Protein AF-0000000065894600 (afdb_homodimer)

Solvent-accessible surface area (backbone atoms only — not comparable to full-atom values): 10529 Å² total; per-residue (Å²): 118,76,74,59,72,31,42,36,37,31,26,28,18,37,42,88,86,35,52,56,45,56,61,17,32,77,56,50,24,56,54,32,52,53,44,44,54,51,52,31,51,76,68,71,34,59,88,39,40,44,77,36,44,21,18,62,83,84,53,58,93,41,34,20,38,37,37,34,33,59,82,61,47,37,32,29,57,52,48,56,85,46,39,63,55,44,44,51,36,27,70,71,65,68,37,75,58,65,95,33,52,75,117,77,72,58,73,30,42,36,37,30,25,28,19,38,41,88,86,36,51,56,46,55,61,16,32,76,57,49,22,55,53,32,51,53,44,44,54,50,52,32,51,76,67,72,35,57,87,39,41,43,76,34,44,21,18,61,84,82,55,59,94,41,36,19,38,37,35,36,33,57,82,60,45,37,32,30,58,52,48,56,84,46,38,63,54,44,45,51,34,28,71,71,64,67,38,74,58,65,95,35,51,75

Radius of gyration: 15.77 Å; Cα contacts (8 Å, |Δi|>4): 430; chains: 2; bounding box: 34×41×37 Å

InterPro domains:
  IPR036249 Thioredoxin-like superfamily [SSF52833] (4-101)
  IPR048109 Ferredoxin, 2Fe-2S, Clostridium-type [NF041612] (1-102)

Structure (mmCIF, N/CA/C/O backbone):
data_AF-0000000065894600-model_v1
#
loop_
_entity.id
_entity.type
_entity.pdbx_description
1 polymer 'Ferredoxin, 2Fe-2S'
#
loop_
_atom_site.group_PDB
_atom_site.id
_atom_site.type_symbol
_atom_site.label_atom_id
_atom_site.label_alt_id
_atom_site.label_comp_id
_atom_site.label_asym_id
_atom_site.label_entity_id
_atom_site.label_seq_id
_atom_site.pdbx_PDB_ins_code
_atom_site.Cartn_x
_atom_site.Cartn_y
_atom_site.Cartn_z
_atom_site.occupancy
_atom_site.B_iso_or_equiv
_atom_site.auth_seq_id
_atom_site.auth_comp_id
_atom_site.auth_asym_id
_atom_site.auth_atom_id
_atom_site.pdbx_PDB_model_num
ATOM 1 N N . MET A 1 1 ? 17.578 -5.609 4.512 1 77.38 1 MET A N 1
ATOM 2 C CA . MET A 1 1 ? 16.141 -5.875 4.582 1 77.38 1 MET A CA 1
ATOM 3 C C . MET A 1 1 ? 15.359 -4.574 4.727 1 77.38 1 MET A C 1
ATOM 5 O O . MET A 1 1 ? 15.789 -3.654 5.418 1 77.38 1 MET A O 1
ATOM 9 N N . VAL A 1 2 ? 14.266 -4.363 3.873 1 88.5 2 VAL A N 1
ATOM 10 C CA . VAL A 1 2 ? 13.422 -3.18 3.965 1 88.5 2 VAL A CA 1
ATOM 11 C C . VAL A 1 2 ? 12.461 -3.318 5.145 1 88.5 2 VAL A C 1
ATOM 13 O O . VAL A 1 2 ? 11.68 -4.27 5.207 1 88.5 2 VAL A O 1
ATOM 16 N N . ASN A 1 3 ? 12.609 -2.441 6.055 1 92.5 3 ASN A N 1
ATOM 17 C CA . ASN A 1 3 ? 11.812 -2.6 7.27 1 92.5 3 ASN A CA 1
ATOM 18 C C . ASN A 1 3 ? 11.375 -1.25 7.836 1 92.5 3 ASN A C 1
ATOM 20 O O . ASN A 1 3 ? 11.844 -0.839 8.898 1 92.5 3 ASN A O 1
ATOM 24 N N . PRO A 1 4 ? 10.492 -0.504 7.227 1 97.81 4 PRO A N 1
ATOM 25 C CA . PRO A 1 4 ? 10.008 0.747 7.816 1 97.81 4 PRO A CA 1
ATOM 26 C C . PRO A 1 4 ? 9.258 0.529 9.133 1 97.81 4 PRO A C 1
ATOM 28 O O . PRO A 1 4 ? 8.539 -0.462 9.273 1 97.81 4 PRO A O 1
ATOM 31 N N . LYS A 1 5 ? 9.461 1.399 10.07 1 98.06 5 LYS A N 1
ATOM 32 C CA . LYS A 1 5 ? 8.703 1.35 11.32 1 98.06 5 LYS A CA 1
ATOM 33 C C . LYS A 1 5 ? 7.207 1.512 11.062 1 98.06 5 LYS A C 1
ATOM 35 O O . LYS A 1 5 ? 6.391 0.811 11.664 1 98.06 5 LYS A O 1
ATOM 40 N N . HIS A 1 6 ? 6.902 2.525 10.164 1 98.81 6 HIS A N 1
ATOM 41 C CA . HIS A 1 6 ? 5.551 2.703 9.648 1 98.81 6 HIS A CA 1
ATOM 42 C C . HIS A 1 6 ? 5.547 2.842 8.133 1 98.81 6 HIS A C 1
ATOM 44 O O . HIS A 1 6 ? 6.48 3.406 7.555 1 98.81 6 HIS A O 1
ATOM 50 N N . HIS A 1 7 ? 4.613 2.336 7.547 1 98.94 7 HIS A N 1
ATOM 51 C CA . HIS A 1 7 ? 4.352 2.498 6.121 1 98.94 7 HIS A CA 1
ATOM 52 C C . HIS A 1 7 ? 2.971 3.098 5.879 1 98.94 7 HIS A C 1
ATOM 54 O O . HIS A 1 7 ? 1.956 2.49 6.23 1 98.94 7 HIS A O 1
ATOM 60 N N . ILE A 1 8 ? 2.941 4.277 5.32 1 98.94 8 ILE A N 1
ATOM 61 C CA . ILE A 1 8 ? 1.715 5.035 5.09 1 98.94 8 ILE A CA 1
ATOM 62 C C . ILE A 1 8 ? 1.306 4.918 3.623 1 98.94 8 ILE A C 1
ATOM 64 O O . ILE A 1 8 ? 2.119 5.148 2.727 1 98.94 8 ILE A O 1
ATOM 68 N N . PHE A 1 9 ? 0.11 4.52 3.371 1 98.94 9 PHE A N 1
ATOM 69 C CA . PHE A 1 9 ? -0.442 4.418 2.025 1 98.94 9 PHE A CA 1
ATOM 70 C C . PHE A 1 9 ? -1.6 5.391 1.839 1 98.94 9 PHE A C 1
ATOM 72 O O . PHE A 1 9 ? -2.533 5.414 2.643 1 98.94 9 PHE A O 1
ATOM 79 N N . VAL A 1 10 ? -1.542 6.176 0.817 1 98.94 10 VAL A N 1
ATOM 80 C CA . VAL A 1 10 ? -2.568 7.164 0.506 1 98.94 10 VAL A CA 1
ATOM 81 C C . VAL A 1 10 ? -3.252 6.805 -0.81 1 98.94 10 VAL A C 1
ATOM 83 O O . VAL A 1 10 ? -2.596 6.699 -1.85 1 98.94 10 VAL A O 1
ATOM 86 N N . CYS A 1 11 ? -4.543 6.629 -0.754 1 98.81 11 CYS A N 1
ATOM 87 C CA . CYS A 1 11 ? -5.293 6.328 -1.97 1 98.81 11 CYS A CA 1
ATOM 88 C C . CYS A 1 11 ? -5.32 7.531 -2.906 1 98.81 11 CYS A C 1
ATOM 90 O O . CYS A 1 11 ? -5.891 8.57 -2.57 1 98.81 11 CYS A O 1
ATOM 92 N N . THR A 1 12 ? -4.684 7.371 -4.02 1 98.19 12 THR A N 1
ATOM 93 C CA . THR A 1 12 ? -4.762 8.406 -5.047 1 98.19 12 THR A CA 1
ATOM 94 C C . THR A 1 12 ? -5.547 7.902 -6.258 1 98.19 12 THR A C 1
ATOM 96 O O . THR A 1 12 ? -5.559 8.547 -7.305 1 98.19 12 THR A O 1
ATOM 99 N N . SER A 1 13 ? -6.078 6.703 -6.078 1 96.69 13 SER A N 1
ATOM 100 C CA . SER A 1 13 ? -6.98 6.098 -7.051 1 96.69 13 SER A CA 1
ATOM 101 C C . SER A 1 13 ? -6.305 5.945 -8.406 1 96.69 13 SER A C 1
ATOM 103 O O . SER A 1 13 ? -6.891 6.289 -9.438 1 96.69 13 SER A O 1
ATOM 105 N N . CYS A 1 14 ? -5.023 5.543 -8.375 1 95.62 14 CYS A N 1
ATOM 106 C CA . CYS A 1 14 ? -4.367 5.164 -9.625 1 95.62 14 CYS A CA 1
ATOM 107 C C . CYS A 1 14 ? -4.844 3.795 -10.102 1 95.62 14 CYS A C 1
ATOM 109 O O . CYS A 1 14 ? -4.531 2.775 -9.477 1 95.62 14 CYS A O 1
ATOM 111 N N . ARG A 1 15 ? -5.527 3.734 -11.172 1 94.44 15 ARG A N 1
ATOM 112 C CA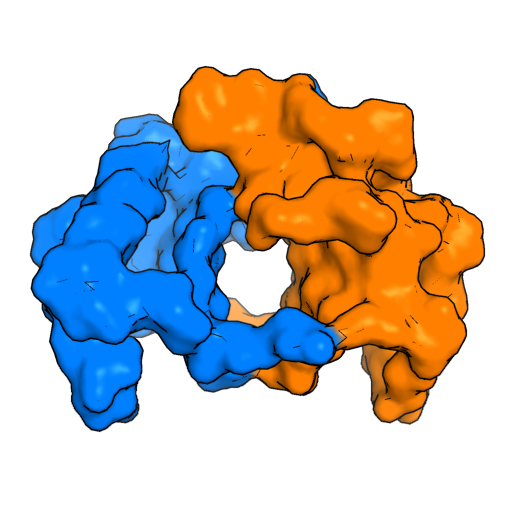 . ARG A 1 15 ? -6.074 2.484 -11.688 1 94.44 15 ARG A CA 1
ATOM 113 C C . ARG A 1 15 ? -4.988 1.642 -12.352 1 94.44 15 ARG A C 1
ATOM 115 O O . ARG A 1 15 ? -3.912 2.15 -12.672 1 94.44 15 ARG A O 1
ATOM 122 N N . LEU A 1 16 ? -5.25 0.433 -12.602 1 93.94 16 LEU A N 1
ATOM 123 C CA . LEU A 1 16 ? -4.27 -0.498 -13.156 1 93.94 16 LEU A CA 1
ATOM 124 C C . LEU A 1 16 ? -3.918 -0.13 -14.594 1 93.94 16 LEU A C 1
ATOM 126 O O . LEU A 1 16 ? -2.836 -0.469 -15.078 1 93.94 16 LEU A O 1
ATOM 130 N N . ASN A 1 17 ? -4.809 0.606 -15.211 1 90.81 17 ASN A N 1
ATOM 131 C CA . ASN A 1 17 ? -4.539 1.019 -16.578 1 90.81 17 ASN A CA 1
ATOM 132 C C . ASN A 1 17 ? -3.732 2.312 -16.625 1 90.81 17 ASN A C 1
ATOM 134 O O . ASN A 1 17 ? -3.496 2.863 -17.703 1 90.81 17 ASN A O 1
ATOM 138 N N . GLY A 1 18 ? -3.367 2.768 -15.453 1 88.38 18 GLY A N 1
ATOM 139 C CA . GLY A 1 18 ? -2.49 3.922 -15.352 1 88.38 18 GLY A CA 1
ATOM 140 C C . GLY A 1 18 ? -3.242 5.23 -15.195 1 88.38 18 GLY A C 1
ATOM 141 O O . GLY A 1 18 ? -2.635 6.281 -14.969 1 88.38 18 GLY A O 1
ATOM 142 N N . LYS A 1 19 ? -4.559 5.18 -15.375 1 92.44 19 LYS A N 1
ATOM 143 C CA . LYS A 1 19 ? -5.328 6.406 -15.219 1 92.44 19 LYS A CA 1
ATOM 144 C C . LYS A 1 19 ? -5.543 6.742 -13.75 1 92.44 19 LYS A C 1
ATOM 146 O O . LYS A 1 19 ? -5.887 5.867 -12.953 1 92.44 19 LYS A O 1
ATOM 151 N N . GLN A 1 20 ? -5.188 7.941 -13.398 1 93.81 20 GLN A N 1
ATOM 152 C CA . GLN A 1 20 ? -5.477 8.453 -12.062 1 93.81 20 GLN A CA 1
ATOM 153 C C . GLN A 1 20 ? -6.77 9.266 -12.047 1 93.81 20 GLN A C 1
ATOM 155 O O . GLN A 1 20 ? -6.879 10.281 -12.727 1 93.81 20 GLN A O 1
ATOM 160 N N . GLN A 1 21 ? -7.719 8.734 -11.336 1 94.38 21 GLN A N 1
ATOM 161 C CA . GLN A 1 21 ? -9.055 9.32 -11.312 1 94.38 21 GLN A CA 1
ATOM 162 C C . GLN A 1 21 ? -9.836 8.859 -10.086 1 94.38 21 GLN A C 1
ATOM 164 O O . GLN A 1 21 ? -9.344 8.039 -9.305 1 94.38 21 GLN A O 1
ATOM 169 N N . GLY A 1 22 ? -10.984 9.445 -9.836 1 95.44 22 GLY A N 1
ATOM 170 C CA . GLY A 1 22 ? -11.836 9 -8.742 1 95.44 22 GLY A CA 1
ATOM 171 C C . GLY A 1 22 ? -11.945 10.016 -7.621 1 95.44 22 GLY A C 1
ATOM 172 O O . GLY A 1 22 ? -11.359 11.102 -7.703 1 95.44 22 GLY A O 1
ATOM 173 N N . PHE A 1 23 ? -12.703 9.539 -6.672 1 98.19 23 PHE A N 1
ATOM 174 C CA . PHE A 1 23 ? -13.094 10.453 -5.609 1 98.19 23 PHE A CA 1
ATOM 175 C C . PHE A 1 23 ? -11.875 10.945 -4.84 1 98.19 23 PHE A C 1
ATOM 177 O O . PHE A 1 23 ? -11.664 12.148 -4.695 1 98.19 23 PHE A O 1
ATOM 184 N N . CYS A 1 24 ? -11.016 10.023 -4.359 1 98.5 24 CYS A N 1
ATOM 185 C CA . CYS A 1 24 ? -9.852 10.43 -3.576 1 98.5 24 CYS A CA 1
ATOM 186 C C . CYS A 1 24 ? -8.961 11.375 -4.371 1 98.5 24 CYS A C 1
ATOM 188 O O . CYS A 1 24 ? -8.508 12.391 -3.848 1 98.5 24 CYS A O 1
ATOM 190 N N . TYR A 1 25 ? -8.75 11.016 -5.637 1 97.94 25 TYR A N 1
ATOM 191 C CA . TYR A 1 25 ? -7.941 11.883 -6.488 1 97.94 25 TYR A CA 1
ATOM 192 C C . 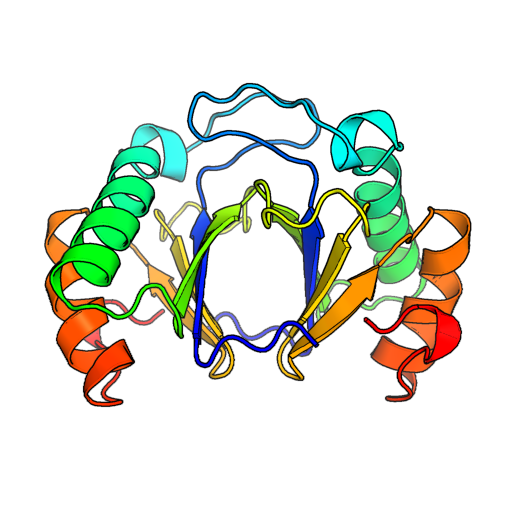TYR A 1 25 ? -8.555 13.273 -6.602 1 97.94 25 TYR A C 1
ATOM 194 O O . TYR A 1 25 ? -7.852 14.281 -6.5 1 97.94 25 TYR A O 1
ATOM 202 N N . SER A 1 26 ? -9.898 13.352 -6.836 1 98.06 26 SER A N 1
ATOM 203 C CA . SER A 1 26 ? -10.602 14.625 -7 1 98.06 26 SER A CA 1
ATOM 204 C C . SER A 1 26 ? -10.57 15.438 -5.711 1 98.06 26 SER A C 1
ATOM 206 O O . SER A 1 26 ? -10.82 16.641 -5.73 1 98.06 26 SER A O 1
ATOM 208 N N . LYS A 1 27 ? -10.258 14.766 -4.59 1 98.31 27 LYS A N 1
ATOM 209 C CA . LYS A 1 27 ? -10.219 15.438 -3.293 1 98.31 27 LYS A CA 1
ATOM 210 C C . LYS A 1 27 ? -8.773 15.688 -2.854 1 98.31 27 LYS A C 1
ATOM 212 O O . LYS A 1 27 ? -8.461 15.617 -1.665 1 98.31 27 LYS A O 1
ATOM 217 N N . ASN A 1 28 ? -7.836 15.906 -3.814 1 97.94 28 ASN A N 1
ATOM 218 C CA . ASN A 1 28 ? -6.477 16.391 -3.619 1 97.94 28 ASN A CA 1
ATOM 219 C C . ASN A 1 28 ? -5.625 15.391 -2.85 1 97.94 28 ASN A C 1
ATOM 221 O O . ASN A 1 28 ? -4.844 15.773 -1.978 1 97.94 28 ASN A O 1
ATOM 225 N N . SER A 1 29 ? -5.875 14.148 -3.129 1 98.56 29 SER A N 1
ATOM 226 C CA . SER A 1 29 ? -5.129 13.117 -2.418 1 98.56 29 SER A CA 1
ATOM 227 C C . SER A 1 29 ? -3.643 13.18 -2.752 1 98.56 29 SER A C 1
ATOM 229 O O . SER A 1 29 ? -2.801 12.797 -1.935 1 98.56 29 SER A O 1
ATOM 231 N N . VAL A 1 30 ? -3.264 13.641 -3.955 1 98.38 30 VAL A N 1
ATOM 232 C CA . VAL A 1 30 ? -1.859 13.805 -4.312 1 98.38 30 VAL A CA 1
ATOM 233 C C . VAL A 1 30 ? -1.192 14.789 -3.363 1 98.38 30 VAL A C 1
ATOM 235 O O . VAL A 1 30 ? -0.076 14.555 -2.895 1 98.38 30 VAL A O 1
ATOM 238 N N . GLU A 1 31 ? -1.891 15.852 -3.059 1 98.81 31 GLU A N 1
ATOM 239 C CA . GLU A 1 31 ? -1.386 16.828 -2.104 1 98.81 31 GLU A CA 1
ATOM 240 C C . GLU A 1 31 ? -1.177 16.203 -0.727 1 98.81 31 GLU A C 1
ATOM 242 O O . GLU A 1 31 ? -0.237 16.562 -0.013 1 98.81 31 GLU A O 1
ATOM 247 N N . ILE A 1 32 ? -2.039 15.289 -0.301 1 98.94 32 ILE A N 1
ATOM 248 C CA . ILE A 1 32 ? -1.917 14.594 0.977 1 98.94 32 ILE A CA 1
ATOM 249 C C . ILE A 1 32 ? -0.612 13.805 1.012 1 98.94 32 ILE A C 1
ATOM 251 O O . ILE A 1 32 ? 0.13 13.859 1.995 1 98.94 32 ILE A O 1
ATOM 255 N N . VAL A 1 33 ? -0.261 13.102 -0.078 1 98.88 33 VAL A N 1
ATOM 256 C CA . VAL A 1 33 ? 0.985 12.352 -0.163 1 98.88 33 VAL A CA 1
ATOM 257 C C . VAL A 1 33 ? 2.174 13.297 -0.003 1 98.88 33 VAL A C 1
ATOM 259 O O . VAL A 1 33 ? 3.064 13.047 0.813 1 98.88 33 VAL A O 1
ATOM 262 N N . GLU A 1 34 ? 2.148 14.383 -0.791 1 98.81 34 GLU A N 1
ATOM 263 C CA . GLU A 1 34 ? 3.24 15.352 -0.771 1 98.81 34 GLU A CA 1
ATOM 264 C C . GLU A 1 34 ? 3.406 15.969 0.615 1 98.81 34 GLU A C 1
ATOM 266 O O . GLU A 1 34 ? 4.531 16.172 1.079 1 98.81 34 GLU A O 1
ATOM 271 N N . THR A 1 35 ? 2.293 16.234 1.242 1 98.94 35 THR A N 1
ATOM 272 C CA . THR A 1 35 ? 2.336 16.812 2.576 1 98.94 35 THR A CA 1
ATOM 273 C C . THR A 1 35 ? 2.936 15.836 3.58 1 98.94 35 THR A C 1
ATOM 275 O O . THR A 1 35 ? 3.711 16.234 4.453 1 98.94 35 THR A O 1
ATOM 278 N N . PHE A 1 36 ? 2.531 14.539 3.525 1 98.94 36 PHE A N 1
ATOM 279 C CA . PHE A 1 36 ? 3.174 13.539 4.371 1 98.94 36 PHE A CA 1
ATOM 280 C C . PHE A 1 36 ? 4.684 13.539 4.156 1 98.94 36 PHE A C 1
ATOM 282 O O . PHE A 1 36 ? 5.449 13.539 5.121 1 98.94 36 PHE A O 1
ATOM 289 N N . MET A 1 37 ? 5.145 13.523 2.838 1 98.69 37 MET A N 1
ATOM 290 C CA . MET A 1 37 ? 6.574 13.5 2.533 1 98.69 37 MET A CA 1
ATOM 291 C C . MET A 1 37 ? 7.285 14.695 3.158 1 98.69 37 MET A C 1
ATOM 293 O O . MET A 1 37 ? 8.352 14.539 3.764 1 98.69 37 MET A O 1
ATOM 297 N N . GLU A 1 38 ? 6.699 15.836 3.021 1 98.75 38 GLU A N 1
ATOM 298 C CA . GLU A 1 38 ? 7.277 17.062 3.57 1 98.75 38 GLU A CA 1
ATOM 299 C C . GLU A 1 38 ? 7.359 17 5.094 1 98.75 38 GLU A C 1
ATOM 301 O O . GLU A 1 38 ? 8.383 17.344 5.68 1 98.75 38 GLU A O 1
ATOM 306 N N . GLU A 1 39 ? 6.266 16.578 5.758 1 98.81 39 GLU A N 1
ATOM 307 C CA . GLU A 1 39 ? 6.207 16.5 7.215 1 98.81 39 GLU A CA 1
ATOM 308 C C . GLU A 1 39 ? 7.23 15.508 7.754 1 98.81 39 GLU A C 1
ATOM 310 O O . GLU A 1 39 ? 7.938 15.797 8.719 1 98.81 39 GLU A O 1
ATOM 315 N N . LEU A 1 40 ? 7.305 14.336 7.141 1 98.81 40 LEU A N 1
ATOM 316 C CA . LEU A 1 40 ? 8.242 13.312 7.59 1 98.81 40 LEU A CA 1
ATOM 317 C C . LEU A 1 40 ? 9.68 13.797 7.426 1 98.81 40 LEU A C 1
ATOM 319 O O . LEU A 1 40 ? 10.523 13.562 8.297 1 98.81 40 LEU A O 1
ATOM 323 N N . ASP A 1 41 ? 9.938 14.477 6.297 1 98.62 41 ASP A N 1
ATOM 324 C CA . ASP A 1 41 ? 11.266 15.008 6.047 1 98.62 41 ASP A CA 1
ATOM 325 C C . ASP A 1 41 ? 11.633 16.078 7.07 1 98.62 41 ASP A C 1
ATOM 327 O O . ASP A 1 41 ? 12.727 16.062 7.641 1 98.62 41 ASP A O 1
ATOM 331 N N . SER A 1 42 ? 10.695 16.984 7.316 1 98.56 42 SER A N 1
ATOM 332 C CA . SER A 1 42 ? 10.945 18.094 8.227 1 98.56 42 SER A CA 1
ATOM 333 C C . SER A 1 42 ? 11.172 17.594 9.648 1 98.56 42 SER A C 1
ATOM 335 O O . SER A 1 42 ? 11.812 18.281 10.453 1 98.56 42 SER A O 1
ATOM 337 N N . ARG A 1 43 ? 10.703 16.422 9.969 1 98.38 43 ARG A N 1
ATOM 338 C CA . ARG A 1 43 ? 10.805 15.859 11.312 1 98.38 43 ARG A CA 1
ATOM 339 C C . ARG A 1 43 ? 11.898 14.789 11.375 1 98.38 43 ARG A C 1
ATOM 341 O O . ARG A 1 43 ? 12.031 14.102 12.391 1 98.38 43 ARG A O 1
ATOM 348 N N . ASP A 1 44 ? 12.672 14.562 10.242 1 98.38 44 ASP A N 1
ATOM 349 C CA . ASP A 1 44 ? 13.75 13.586 10.117 1 98.38 44 ASP A CA 1
ATOM 350 C C . ASP A 1 44 ? 13.242 12.172 10.367 1 98.38 44 ASP A C 1
ATOM 352 O O . ASP A 1 44 ? 13.867 11.391 11.086 1 98.38 44 ASP A O 1
ATOM 356 N N . LEU A 1 45 ? 12.039 11.898 9.812 1 98.44 45 LEU A N 1
ATOM 357 C CA . LEU A 1 45 ? 11.406 10.594 9.992 1 98.44 45 LEU A CA 1
ATOM 358 C C . LEU A 1 45 ? 11.461 9.781 8.711 1 98.44 45 LEU A C 1
ATOM 360 O O . LEU A 1 45 ? 11.039 8.625 8.688 1 98.44 45 LEU A O 1
ATOM 364 N N . SER A 1 46 ? 12.078 10.336 7.691 1 97.44 46 SER A N 1
ATOM 365 C CA . SER A 1 46 ? 12.016 9.719 6.367 1 97.44 46 SER A CA 1
ATOM 366 C C . SER A 1 46 ? 12.82 8.422 6.324 1 97.44 46 SER A C 1
ATOM 368 O O . SER A 1 46 ? 12.656 7.617 5.406 1 97.44 46 SER A O 1
ATOM 370 N N . SER A 1 47 ? 13.664 8.211 7.316 1 96.5 47 SER A N 1
ATOM 371 C CA . SER A 1 47 ? 14.469 6.992 7.352 1 96.5 47 SER A CA 1
ATOM 372 C C . SER A 1 47 ? 13.688 5.84 7.98 1 96.5 47 SER A C 1
ATOM 374 O O . SER A 1 47 ? 14.055 4.676 7.805 1 96.5 47 SER A O 1
ATOM 376 N N . GLU A 1 48 ? 12.57 6.148 8.688 1 97.44 48 GLU A N 1
ATOM 377 C CA . GLU A 1 48 ? 11.883 5.109 9.438 1 97.44 48 GLU A CA 1
ATOM 378 C C . GLU A 1 48 ? 10.438 4.949 8.961 1 97.44 48 GLU A C 1
ATOM 380 O O . GLU A 1 48 ? 9.789 3.951 9.266 1 97.44 48 GLU A O 1
ATOM 385 N N . VAL A 1 49 ? 9.961 5.996 8.289 1 98.75 49 VAL A N 1
ATOM 386 C CA . VAL A 1 49 ? 8.57 6 7.855 1 98.75 49 V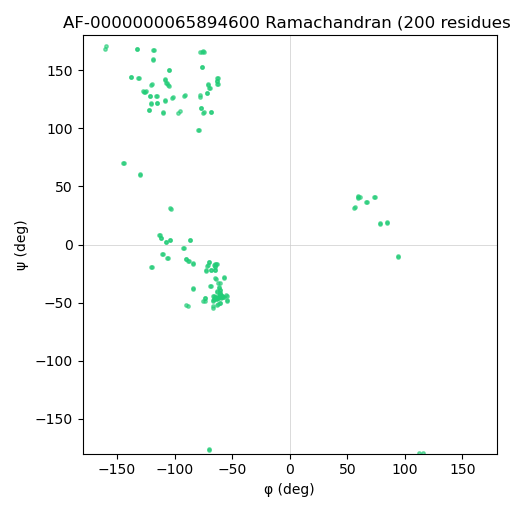AL A CA 1
ATOM 387 C C . VAL A 1 49 ? 8.508 6.152 6.336 1 98.75 49 VAL A C 1
ATOM 389 O O . VAL A 1 49 ? 9.141 7.039 5.766 1 98.75 49 VAL A O 1
ATOM 392 N N . MET A 1 50 ? 7.816 5.316 5.66 1 98.56 50 MET A N 1
ATOM 393 C CA . MET A 1 50 ? 7.617 5.367 4.215 1 98.56 50 MET A CA 1
ATOM 394 C C . MET A 1 50 ? 6.188 5.773 3.877 1 98.56 50 MET A C 1
ATOM 396 O O . MET A 1 50 ? 5.242 5.375 4.562 1 98.56 50 MET A O 1
ATOM 400 N N . VAL A 1 51 ? 6.031 6.559 2.834 1 98.81 51 VAL A N 1
ATOM 401 C CA . VAL A 1 51 ? 4.715 6.961 2.346 1 98.81 51 VAL A CA 1
ATOM 402 C C . VAL A 1 51 ? 4.602 6.648 0.856 1 98.81 51 VAL A C 1
ATOM 404 O O . VAL A 1 51 ? 5.504 6.965 0.078 1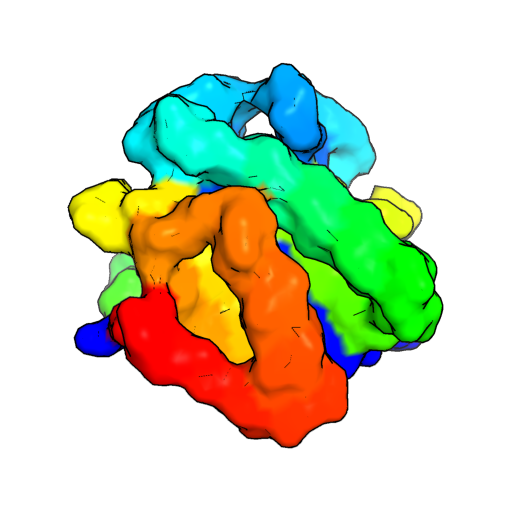 98.81 51 VAL A O 1
ATOM 407 N N . ASN A 1 52 ? 3.543 6.031 0.451 1 98.62 52 ASN A N 1
ATOM 408 C CA . ASN A 1 52 ? 3.305 5.707 -0.952 1 98.62 52 ASN A CA 1
ATOM 409 C C . ASN A 1 52 ? 1.854 5.965 -1.349 1 98.62 52 ASN A C 1
ATOM 411 O O . ASN A 1 52 ? 0.944 5.785 -0.536 1 98.62 52 ASN A O 1
ATOM 415 N N . ASN A 1 53 ? 1.667 6.414 -2.578 1 98.62 53 ASN A N 1
ATOM 416 C CA . ASN A 1 53 ? 0.329 6.441 -3.158 1 98.62 53 ASN A CA 1
ATOM 417 C C . ASN A 1 53 ? -0.121 5.051 -3.598 1 98.62 53 ASN A C 1
ATOM 419 O O . ASN A 1 53 ? 0.709 4.199 -3.928 1 98.62 53 ASN A O 1
ATOM 423 N N . THR A 1 54 ? -1.381 4.871 -3.588 1 98.5 54 THR A N 1
ATOM 424 C CA . THR A 1 54 ? -1.932 3.578 -3.975 1 98.5 54 THR A CA 1
ATOM 425 C C . THR A 1 54 ? -3.08 3.752 -4.965 1 98.5 54 THR A C 1
ATOM 427 O O . THR A 1 54 ? -3.57 4.867 -5.164 1 98.5 54 THR A O 1
ATOM 430 N N . GLY A 1 55 ? -3.447 2.596 -5.547 1 97.81 55 GLY A N 1
ATOM 431 C CA . GLY A 1 55 ? -4.723 2.496 -6.238 1 97.81 55 GLY A CA 1
ATOM 432 C C . GLY A 1 55 ? -5.914 2.533 -5.297 1 97.81 55 GLY A C 1
ATOM 433 O O . GLY A 1 55 ? -5.75 2.699 -4.086 1 97.81 55 GLY A O 1
ATOM 434 N N . CYS A 1 56 ? -7.031 2.365 -5.871 1 97.75 56 CYS A N 1
ATOM 435 C CA . CYS A 1 56 ? -8.312 2.574 -5.203 1 97.75 56 CYS A CA 1
ATOM 436 C C . CYS A 1 56 ? -8.562 1.498 -4.156 1 97.75 56 CYS A C 1
ATOM 438 O O . CYS A 1 56 ? -8.391 0.309 -4.426 1 97.75 56 CYS A O 1
ATOM 440 N N . PHE A 1 57 ? -9.016 1.89 -2.975 1 97.25 57 PHE A N 1
ATOM 441 C CA . PHE A 1 57 ? -9.359 0.95 -1.912 1 97.25 57 PHE A CA 1
ATOM 442 C C . PHE A 1 57 ? -10.82 0.538 -2.004 1 97.25 57 PHE A C 1
ATOM 444 O O . PHE A 1 57 ? -11.258 -0.395 -1.324 1 97.25 57 PHE A O 1
ATOM 451 N N . GLY A 1 58 ? -11.586 1.229 -2.799 1 96 58 GLY A N 1
ATOM 452 C CA . GLY A 1 58 ? -12.977 0.864 -3.023 1 96 58 GLY A CA 1
ATOM 453 C C . GLY A 1 58 ? -13.914 1.419 -1.971 1 96 58 GLY A C 1
ATOM 454 O O . GLY A 1 58 ? -15.008 0.883 -1.76 1 96 58 GLY A O 1
ATOM 455 N N . ILE A 1 59 ? -13.492 2.436 -1.221 1 96.31 59 ILE A N 1
ATOM 456 C CA . ILE A 1 59 ? -14.359 3.002 -0.192 1 96.31 59 ILE A CA 1
ATOM 457 C C . ILE A 1 59 ? -14.414 4.52 -0.344 1 96.31 59 ILE A C 1
ATOM 459 O O . ILE A 1 59 ? -14.172 5.258 0.616 1 96.31 59 ILE A O 1
ATOM 463 N N . CYS A 1 60 ? -14.844 4.945 -1.439 1 97.31 60 CYS A N 1
ATOM 464 C CA . CYS A 1 60 ? -14.828 6.336 -1.885 1 97.31 60 CYS A CA 1
ATOM 465 C C . CYS A 1 60 ? -15.641 7.219 -0.948 1 97.31 60 CYS A C 1
ATOM 467 O O . CYS A 1 60 ? -15.305 8.383 -0.739 1 97.31 60 CYS A O 1
ATOM 469 N N . SER A 1 61 ? -16.688 6.68 -0.378 1 97.19 61 SER A N 1
ATOM 470 C CA . SER A 1 61 ? -17.578 7.477 0.461 1 97.19 61 SER A CA 1
ATOM 471 C C . SER A 1 61 ? -16.859 7.996 1.699 1 97.19 61 SER A C 1
ATOM 473 O O . SER A 1 61 ? -17.312 8.945 2.338 1 97.19 61 SER A O 1
ATOM 475 N N . GLN A 1 62 ? -15.75 7.398 1.974 1 98 62 GLN A N 1
ATOM 476 C CA . GLN A 1 62 ? -14.969 7.812 3.133 1 98 62 GLN A CA 1
ATOM 477 C C . GLN A 1 62 ? -13.648 8.445 2.707 1 98 62 GLN A C 1
ATOM 479 O O . GLN A 1 62 ? -12.781 8.719 3.545 1 98 62 GLN A O 1
ATOM 484 N N . GLY A 1 63 ? -13.43 8.695 1.427 1 98.25 63 GLY A N 1
ATOM 485 C CA . GLY A 1 63 ? -12.164 9.211 0.935 1 98.25 63 GLY A CA 1
ATOM 486 C C . GLY A 1 63 ? -11.977 10.688 1.229 1 98.25 63 GLY A C 1
ATOM 487 O O . GLY A 1 63 ? -12.93 11.398 1.546 1 98.25 63 GLY A O 1
ATOM 488 N N . PRO A 1 64 ? -10.688 11.008 1.019 1 98.81 64 PRO A N 1
ATOM 489 C CA . PRO A 1 64 ? -9.445 10.281 0.748 1 98.81 64 PRO A CA 1
ATOM 490 C C . PRO A 1 64 ? -9.047 9.344 1.888 1 98.81 64 PRO A C 1
ATOM 492 O O . PRO A 1 64 ? -9.258 9.672 3.059 1 98.81 64 PRO A O 1
ATOM 495 N N . ILE A 1 65 ? -8.516 8.242 1.62 1 98.88 65 ILE A N 1
ATOM 496 C CA . ILE A 1 65 ? -8.188 7.195 2.576 1 98.88 65 ILE A CA 1
ATOM 497 C C . ILE A 1 65 ? -6.672 7.16 2.799 1 98.88 65 ILE A C 1
ATOM 499 O O . ILE A 1 65 ? -5.898 7.266 1.846 1 98.88 65 ILE A O 1
ATOM 503 N N . VAL A 1 66 ? -6.227 7.027 3.998 1 98.94 66 VAL A N 1
ATOM 504 C CA . VAL A 1 66 ? -4.848 6.777 4.402 1 98.94 66 VAL A CA 1
ATOM 505 C C . VAL A 1 66 ? -4.789 5.543 5.297 1 98.94 66 VAL A C 1
ATOM 507 O O . VAL A 1 66 ? -5.594 5.395 6.219 1 98.94 66 VAL A O 1
ATOM 510 N N . VAL A 1 67 ? -3.957 4.703 5.023 1 98.88 67 VAL A N 1
ATOM 511 C CA . VAL A 1 67 ? -3.773 3.514 5.844 1 98.88 67 VAL A CA 1
ATOM 512 C C . VAL A 1 67 ? -2.348 3.479 6.395 1 98.88 67 VAL A C 1
ATOM 514 O O . VAL A 1 67 ? -1.394 3.781 5.676 1 98.88 67 VAL A O 1
ATOM 517 N N . VAL A 1 68 ? -2.221 3.113 7.664 1 98.94 68 VAL A N 1
ATOM 518 C CA . VAL A 1 68 ? -0.913 3.049 8.312 1 98.94 68 VAL A CA 1
ATOM 519 C C . VAL A 1 68 ? -0.651 1.629 8.805 1 98.94 68 VAL A C 1
ATOM 521 O O . VAL A 1 68 ? -1.432 1.083 9.586 1 98.94 68 VAL A O 1
ATOM 524 N N . TYR A 1 69 ? 0.333 1.114 8.344 1 98.62 69 TYR A N 1
ATOM 525 C CA . TYR A 1 69 ? 0.826 -0.176 8.812 1 98.62 69 TYR A CA 1
ATOM 526 C C . TYR A 1 69 ? 2.061 -0.003 9.688 1 98.62 69 TYR A C 1
ATOM 528 O O . TYR A 1 69 ? 2.797 0.978 9.547 1 98.62 69 TYR A O 1
ATOM 536 N N . PRO A 1 70 ? 2.352 -0.851 10.672 1 98 70 PRO A N 1
ATOM 537 C CA . PRO A 1 70 ? 1.814 -2.213 10.734 1 98 70 PRO A CA 1
ATOM 538 C C . PRO A 1 70 ? 0.524 -2.301 11.547 1 98 70 PRO A C 1
ATOM 540 O O . PRO A 1 70 ? -0.13 -3.348 11.562 1 98 70 PRO A O 1
ATOM 543 N N . GLU A 1 71 ? 0.088 -1.285 12.109 1 97.44 71 GLU A N 1
ATOM 544 C CA . GLU A 1 71 ? -1.041 -1.365 13.031 1 97.44 71 GLU A CA 1
ATOM 545 C C . GLU A 1 71 ? -2.348 -1.617 12.281 1 97.44 71 GLU A C 1
ATOM 547 O O . GLU A 1 71 ? -3.334 -2.055 12.875 1 97.44 71 GLU A O 1
ATOM 552 N N . GLY A 1 72 ? -2.342 -1.25 10.984 1 98.38 72 GLY A N 1
ATOM 553 C CA . GLY A 1 72 ? -3.559 -1.414 10.211 1 98.38 72 GLY A CA 1
ATOM 554 C C . GLY A 1 72 ? -4.625 -0.386 10.539 1 98.38 72 GLY A C 1
ATOM 555 O O . GLY A 1 72 ? -5.801 -0.727 10.68 1 98.38 72 GLY A O 1
ATOM 556 N N . VAL A 1 73 ? -4.184 0.822 10.719 1 98.62 73 VAL A N 1
ATOM 557 C CA . VAL A 1 73 ? -5.109 1.91 11.016 1 98.62 73 VAL A CA 1
ATOM 558 C C . VAL A 1 73 ? -5.555 2.584 9.719 1 98.62 73 VAL A C 1
ATOM 560 O O . VAL A 1 73 ? -4.719 2.951 8.891 1 98.62 73 VAL A O 1
ATOM 563 N N . TRP A 1 74 ? -6.859 2.693 9.578 1 98.88 74 TRP A N 1
ATOM 564 C CA . TRP A 1 74 ? -7.449 3.334 8.406 1 98.88 74 TRP A CA 1
ATOM 565 C C . TRP A 1 74 ? -8.039 4.691 8.766 1 98.88 74 TRP A C 1
ATOM 567 O O . TRP A 1 74 ? -8.852 4.797 9.695 1 98.88 74 TRP A O 1
ATOM 577 N N . TYR A 1 75 ? -7.582 5.688 8.078 1 98.88 75 TYR A N 1
ATOM 578 C CA . TYR A 1 75 ? -8.133 7.031 8.219 1 98.88 75 TYR A CA 1
ATOM 579 C C . TYR A 1 75 ? -8.977 7.406 7 1 98.88 75 TYR A C 1
ATOM 581 O O . TYR A 1 75 ? -8.602 7.105 5.863 1 98.88 75 TYR A O 1
ATOM 589 N N . GLY A 1 76 ? -10.094 8.039 7.211 1 98.81 76 GLY A N 1
ATOM 590 C CA . GLY A 1 76 ? -10.969 8.531 6.16 1 98.81 76 GLY A CA 1
ATOM 591 C C . GLY A 1 76 ? -11.156 10.031 6.188 1 98.81 76 GLY A C 1
ATOM 592 O O . GLY A 1 76 ? -10.867 10.68 7.199 1 98.81 76 GLY A O 1
ATOM 593 N N . ASN A 1 77 ? -11.578 10.555 5.043 1 98.75 77 ASN A N 1
ATOM 594 C CA . ASN A 1 77 ? -11.836 11.984 4.883 1 98.75 77 ASN A CA 1
ATOM 595 C C . ASN A 1 77 ? -10.609 12.82 5.246 1 98.75 77 ASN A C 1
ATOM 597 O O . ASN A 1 77 ? -10.742 13.906 5.812 1 98.75 77 ASN A O 1
ATOM 601 N N . VAL A 1 78 ? -9.453 12.273 5.023 1 98.94 78 VAL A N 1
ATOM 602 C CA . VAL A 1 78 ? -8.203 12.945 5.367 1 98.94 78 VAL A CA 1
ATOM 603 C C . VAL A 1 78 ? -7.973 14.125 4.422 1 98.94 78 VAL A C 1
ATOM 605 O O . VAL A 1 78 ? -8.188 14.016 3.215 1 98.94 78 VAL A O 1
ATOM 608 N N . THR A 1 79 ? -7.555 15.25 4.891 1 98.88 79 THR A N 1
ATOM 609 C CA . THR A 1 79 ? -7.082 16.375 4.098 1 98.88 79 THR A CA 1
ATOM 610 C C . THR A 1 79 ? -5.617 16.688 4.406 1 98.88 79 THR A C 1
ATOM 612 O O . THR A 1 79 ? -5.059 16.156 5.371 1 98.88 79 THR A O 1
ATOM 615 N N . ALA A 1 80 ? -5.012 17.5 3.58 1 98.88 80 ALA A N 1
ATOM 616 C CA . ALA A 1 80 ? -3.625 17.891 3.812 1 98.88 80 ALA A CA 1
ATOM 617 C C . ALA A 1 80 ? -3.459 18.531 5.188 1 98.88 80 ALA A C 1
ATOM 619 O O . ALA A 1 80 ? -2.414 18.375 5.828 1 98.88 80 ALA A O 1
ATOM 620 N N . ASP A 1 81 ? -4.527 19.156 5.676 1 98.81 81 ASP A N 1
ATOM 621 C CA . ASP A 1 81 ? -4.48 19.828 6.969 1 98.81 81 ASP A CA 1
ATOM 622 C C . ASP A 1 81 ? -4.41 18.812 8.109 1 98.81 81 ASP A C 1
ATOM 624 O O . ASP A 1 81 ? -4.059 19.172 9.242 1 98.81 81 ASP A O 1
ATOM 628 N N . ASP A 1 82 ? -4.742 17.609 7.855 1 98.94 82 ASP A N 1
ATOM 629 C CA . ASP A 1 82 ? -4.777 16.578 8.891 1 98.94 82 ASP A CA 1
ATOM 630 C C . ASP A 1 82 ? -3.418 15.906 9.039 1 98.94 82 ASP A C 1
ATOM 632 O O . ASP A 1 82 ? -3.174 15.195 10.016 1 98.94 82 ASP A O 1
ATOM 636 N N . VAL A 1 83 ? -2.537 16.078 8.125 1 98.94 83 VAL A N 1
ATOM 637 C CA . VAL A 1 83 ? -1.325 15.273 7.996 1 98.94 83 VAL A CA 1
ATOM 638 C C . VAL A 1 83 ? -0.419 15.508 9.203 1 98.94 83 VAL A C 1
ATOM 640 O O . VAL A 1 83 ? 0.094 14.555 9.797 1 98.94 83 VAL A O 1
ATOM 643 N N . GLU A 1 84 ? -0.223 16.781 9.547 1 98.94 84 GLU A N 1
ATOM 644 C CA . GLU A 1 84 ? 0.637 17.078 10.688 1 98.94 84 GLU A CA 1
ATOM 645 C C . GLU A 1 84 ? 0.17 16.344 11.945 1 98.94 84 GLU A C 1
ATOM 647 O O . GLU A 1 84 ? 0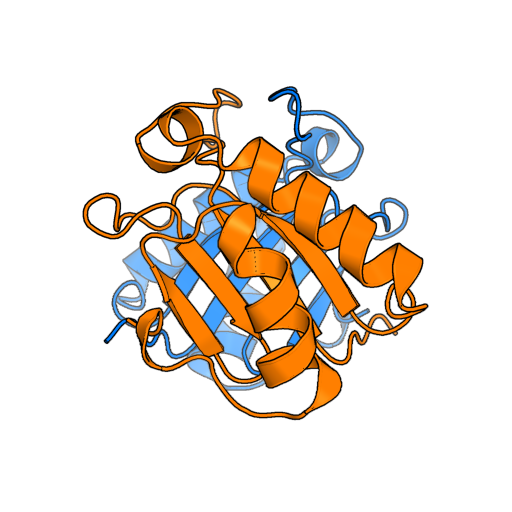.982 15.773 12.672 1 98.94 84 GLU A O 1
ATOM 652 N N . GLU A 1 85 ? -1.114 16.344 12.164 1 98.94 85 GLU A N 1
ATOM 653 C CA . GLU A 1 85 ? -1.664 15.672 13.336 1 98.94 85 GLU A CA 1
ATOM 654 C C . GLU A 1 85 ? -1.422 14.164 13.266 1 98.94 85 GLU A C 1
ATOM 656 O O . GLU A 1 85 ? -1.055 13.547 14.266 1 98.94 85 GLU A O 1
ATOM 661 N N . ILE A 1 86 ? -1.65 13.531 12.148 1 98.94 86 ILE A N 1
ATOM 662 C CA . ILE A 1 86 ? -1.423 12.102 12 1 98.94 86 ILE A CA 1
ATOM 663 C C . ILE A 1 86 ? 0.043 11.773 12.281 1 98.94 86 ILE A C 1
ATOM 665 O O . ILE A 1 86 ? 0.348 10.828 13.008 1 98.94 86 ILE A O 1
ATOM 669 N N . VAL A 1 87 ? 0.962 12.594 11.75 1 98.94 87 VAL A N 1
ATOM 670 C CA . VAL A 1 87 ? 2.387 12.328 11.938 1 98.94 87 VAL A CA 1
ATOM 671 C C . VAL A 1 87 ? 2.758 12.5 13.406 1 98.94 87 VAL A C 1
ATOM 673 O O . VAL A 1 87 ? 3.371 11.617 14.008 1 98.94 87 VAL A O 1
ATOM 676 N N . GLU A 1 88 ? 2.348 13.578 14 1 98.81 88 GLU A N 1
ATOM 677 C CA . GLU A 1 88 ? 2.699 13.867 15.383 1 98.81 88 GLU A CA 1
ATOM 678 C C . GLU A 1 88 ? 2.051 12.867 16.344 1 98.81 88 GLU A C 1
ATOM 680 O O . GLU A 1 88 ? 2.738 12.211 17.125 1 98.81 88 GLU A O 1
ATOM 685 N N . SER A 1 89 ? 0.773 12.695 16.266 1 98.88 89 SER A N 1
ATOM 686 C CA . SER A 1 89 ? 0.024 11.891 17.234 1 98.88 89 SER A CA 1
ATOM 687 C C . SER A 1 89 ? 0.258 10.406 17 1 98.88 89 SER A C 1
ATOM 689 O O . SER A 1 89 ? 0.62 9.68 17.938 1 98.88 89 SER A O 1
ATOM 691 N N . HIS A 1 90 ? 0.125 10.008 15.797 1 98.88 90 HIS A N 1
ATOM 692 C CA . HIS A 1 90 ? 0.149 8.57 15.516 1 98.88 90 HIS A CA 1
ATOM 693 C C . HIS A 1 90 ? 1.573 8.086 15.273 1 98.88 90 HIS A C 1
ATOM 695 O O . HIS A 1 90 ? 2.053 7.188 15.969 1 98.88 90 HIS A O 1
ATOM 701 N N . ILE A 1 91 ? 2.273 8.688 14.406 1 98.81 91 ILE A N 1
ATOM 702 C CA . ILE A 1 91 ? 3.574 8.188 13.977 1 98.81 91 ILE A CA 1
ATOM 703 C C . ILE A 1 91 ? 4.609 8.43 15.07 1 98.81 91 ILE A C 1
ATOM 705 O O . ILE A 1 91 ? 5.355 7.52 15.438 1 98.81 91 ILE A O 1
ATOM 709 N N . GLU A 1 92 ? 4.633 9.648 15.641 1 98.69 92 GLU A N 1
ATOM 710 C CA . GLU A 1 92 ? 5.66 9.984 16.625 1 98.69 92 GLU A CA 1
ATOM 711 C C . GLU A 1 92 ? 5.273 9.5 18.016 1 98.69 92 GLU A C 1
ATOM 713 O O . GLU A 1 92 ? 6.125 9.023 18.766 1 98.69 92 GLU A O 1
ATOM 718 N N . ASN A 1 93 ? 3.928 9.609 18.359 1 98.62 93 ASN A N 1
ATOM 719 C CA . ASN A 1 93 ? 3.547 9.406 19.75 1 98.62 93 ASN A CA 1
ATOM 720 C C . ASN A 1 93 ? 2.758 8.109 19.938 1 98.62 93 ASN A C 1
ATOM 722 O O . ASN A 1 93 ? 2.412 7.742 21.062 1 98.62 93 ASN A O 1
ATOM 726 N N . GLY A 1 94 ? 2.412 7.492 18.906 1 98.56 94 GLY A N 1
ATOM 727 C CA . GLY A 1 94 ? 1.726 6.215 18.984 1 98.56 94 GLY A CA 1
ATOM 728 C C . GLY A 1 94 ? 0.25 6.348 19.312 1 98.56 94 GLY A C 1
ATOM 729 O O . GLY A 1 94 ? -0.398 5.371 19.688 1 98.56 94 GLY A O 1
ATOM 730 N N . GLU A 1 95 ? -0.283 7.539 19.109 1 98.81 95 GLU A N 1
ATOM 731 C CA . GLU A 1 95 ? -1.688 7.789 19.422 1 98.81 95 GLU A CA 1
ATOM 732 C C . GLU A 1 95 ? -2.508 7.988 18.156 1 98.81 95 GLU A C 1
ATOM 734 O O . GLU A 1 95 ? -2.373 9.008 17.484 1 98.81 95 GLU A O 1
ATOM 739 N N . VAL A 1 96 ? -3.387 7.105 17.906 1 98.75 96 VAL A N 1
ATOM 740 C CA . VAL A 1 96 ? -4.242 7.148 16.719 1 98.75 96 VAL A CA 1
ATOM 741 C C . VAL A 1 96 ? -5.125 8.391 16.781 1 98.75 96 VAL A C 1
ATOM 743 O O . VAL A 1 96 ? -5.629 8.766 17.844 1 98.75 96 VAL A O 1
ATOM 746 N N . VAL A 1 97 ? -5.246 9.008 15.641 1 98.88 97 VAL A N 1
ATOM 747 C CA . VAL A 1 97 ? -6.152 10.148 15.539 1 98.88 97 VAL A CA 1
ATOM 748 C C . VAL A 1 97 ? -7.59 9.656 15.398 1 98.88 97 VAL A C 1
ATOM 750 O O . VAL A 1 97 ? -8.086 9.453 14.289 1 98.88 97 VAL A O 1
ATOM 753 N N . LYS A 1 98 ? -8.367 9.594 16.375 1 98.69 98 LYS A N 1
ATOM 754 C CA . LYS A 1 98 ? -9.648 8.898 16.453 1 98.69 98 LYS A CA 1
ATOM 755 C C . LYS A 1 98 ? -10.695 9.57 15.57 1 98.69 98 LYS A C 1
ATOM 757 O O . LYS A 1 98 ? -11.516 8.891 14.953 1 98.69 98 LYS A O 1
ATOM 762 N N . ARG A 1 99 ? -10.703 10.812 15.453 1 98.56 99 ARG A N 1
ATOM 763 C CA . ARG A 1 99 ? -11.727 11.531 14.695 1 98.56 99 ARG A CA 1
ATOM 764 C C . ARG A 1 99 ? -11.656 11.18 13.219 1 98.56 99 ARG A C 1
ATOM 766 O O . ARG A 1 99 ? -12.617 11.406 12.477 1 98.56 99 ARG A O 1
ATOM 773 N N . LEU A 1 100 ? -10.508 10.617 12.766 1 98.81 100 LEU A N 1
ATOM 774 C CA . LEU A 1 100 ? -10.32 10.289 11.359 1 98.81 100 LEU A CA 1
ATOM 775 C C . LEU A 1 100 ? -10.406 8.781 11.141 1 98.81 100 LEU A C 1
ATOM 777 O O . LEU A 1 100 ? -10.469 8.32 9.992 1 98.81 100 LEU A O 1
ATOM 781 N N . GLN A 1 101 ? -10.383 8.047 12.258 1 98.44 101 GLN A N 1
ATOM 782 C CA . GLN A 1 101 ? -10.297 6.594 12.133 1 98.44 101 GLN A CA 1
ATOM 783 C C . GLN A 1 101 ? -11.609 6.004 11.617 1 98.44 101 GLN A C 1
ATOM 785 O O . GLN A 1 101 ? -12.68 6.363 12.094 1 98.44 101 GLN A O 1
ATOM 790 N N . ILE A 1 102 ? -11.523 5.219 10.664 1 97.5 102 ILE A N 1
ATOM 791 C CA . ILE A 1 102 ? -12.727 4.609 10.102 1 97.5 102 ILE A CA 1
ATOM 792 C C . ILE A 1 102 ? -12.672 3.092 10.281 1 97.5 102 ILE A C 1
ATOM 794 O O . ILE A 1 102 ? -11.586 2.518 10.406 1 97.5 102 ILE A O 1
ATOM 798 N N . MET B 1 1 ? -15.805 -1.142 10.156 1 76.56 1 MET B N 1
ATOM 799 C CA . MET B 1 1 ? -14.359 -0.929 10.156 1 76.56 1 MET B CA 1
ATOM 800 C C . MET B 1 1 ? -13.68 -1.803 9.109 1 76.56 1 MET B C 1
ATOM 802 O O . MET B 1 1 ? -14.07 -2.951 8.906 1 76.56 1 MET B O 1
ATOM 806 N N . VAL B 1 2 ? -12.781 -1.215 8.234 1 88.12 2 VAL B N 1
ATOM 807 C CA . VAL B 1 2 ? -12.023 -1.966 7.23 1 88.12 2 VAL B CA 1
ATOM 808 C C . VAL B 1 2 ? -10.867 -2.707 7.906 1 88.12 2 VAL B C 1
ATOM 810 O O . VAL B 1 2 ? -10.016 -2.088 8.547 1 88.12 2 VAL B O 1
ATOM 813 N N . ASN B 1 3 ? -10.93 -3.98 7.82 1 92.19 3 ASN B N 1
ATOM 814 C CA . ASN B 1 3 ? -9.922 -4.746 8.547 1 92.19 3 ASN B CA 1
ATOM 815 C C . ASN B 1 3 ? -9.5 -5.996 7.777 1 92.19 3 ASN B C 1
ATOM 817 O O . ASN B 1 3 ? -9.797 -7.117 8.195 1 92.19 3 ASN B O 1
ATOM 821 N N . PRO B 1 4 ? -8.797 -5.918 6.684 1 97.75 4 PRO B N 1
ATOM 822 C CA . PRO B 1 4 ? -8.32 -7.117 5.992 1 97.75 4 PRO B CA 1
ATOM 823 C C . PRO B 1 4 ? -7.34 -7.93 6.832 1 97.75 4 PRO B C 1
ATOM 825 O O . PRO B 1 4 ? -6.531 -7.363 7.57 1 97.75 4 PRO B O 1
ATOM 828 N N . LYS B 1 5 ? -7.441 -9.234 6.77 1 98.06 5 LYS B N 1
ATOM 829 C CA . LYS B 1 5 ? -6.477 -10.102 7.438 1 98.06 5 LYS B CA 1
ATOM 830 C C . LYS B 1 5 ? -5.066 -9.883 6.895 1 98.06 5 LYS B C 1
ATOM 832 O O . LYS B 1 5 ? -4.102 -9.836 7.66 1 98.06 5 LYS B O 1
ATOM 837 N N . HIS B 1 6 ? -5.023 -9.789 5.508 1 98.81 6 HIS B N 1
ATOM 838 C CA . HIS B 1 6 ? -3.797 -9.398 4.824 1 98.81 6 HIS B CA 1
ATOM 839 C C . HIS B 1 6 ? -4.07 -8.305 3.793 1 98.81 6 HIS B C 1
ATOM 841 O O . HIS B 1 6 ? -5.133 -8.289 3.166 1 98.81 6 HIS B O 1
ATOM 847 N N . HIS B 1 7 ? -3.207 -7.461 3.668 1 98.94 7 HIS B N 1
ATOM 848 C CA . HIS B 1 7 ? -3.209 -6.438 2.629 1 98.94 7 HIS B CA 1
ATOM 849 C C . HIS B 1 7 ? -1.946 -6.512 1.778 1 98.94 7 HIS B C 1
ATOM 851 O O . HIS B 1 7 ? -0.839 -6.316 2.285 1 98.94 7 HIS B O 1
ATOM 857 N N . ILE B 1 8 ? -2.113 -6.816 0.521 1 98.94 8 ILE B N 1
ATOM 858 C CA . ILE B 1 8 ? -1.013 -7.008 -0.418 1 98.94 8 ILE B CA 1
ATOM 859 C C . ILE B 1 8 ? -0.857 -5.766 -1.29 1 98.94 8 ILE B C 1
ATOM 861 O O . ILE B 1 8 ? -1.831 -5.277 -1.869 1 98.94 8 ILE B O 1
ATOM 865 N N . PHE B 1 9 ? 0.302 -5.23 -1.352 1 98.94 9 PHE B N 1
ATOM 866 C CA . PHE B 1 9 ? 0.619 -4.078 -2.186 1 98.94 9 PHE B CA 1
ATOM 867 C C . PHE B 1 9 ? 1.64 -4.449 -3.256 1 98.94 9 PHE B C 1
ATOM 869 O O . PHE B 1 9 ? 2.693 -5.008 -2.947 1 98.94 9 PHE B O 1
ATOM 876 N N . VAL B 1 10 ? 1.35 -4.152 -4.457 1 98.94 10 VAL B N 1
ATOM 877 C CA . VAL B 1 10 ? 2.219 -4.449 -5.594 1 98.94 10 VAL B CA 1
ATOM 878 C C . VAL B 1 10 ? 2.691 -3.145 -6.234 1 98.94 10 VAL B C 1
ATOM 880 O O . VAL B 1 10 ? 1.877 -2.328 -6.672 1 98.94 10 VAL B O 1
ATOM 883 N N . CYS B 1 11 ? 3.979 -2.965 -6.289 1 98.81 11 CYS B N 1
ATOM 884 C CA . CYS B 1 11 ? 4.527 -1.771 -6.926 1 98.81 11 CYS B CA 1
ATOM 885 C C . CYS B 1 11 ? 4.293 -1.798 -8.43 1 98.81 11 CYS B C 1
ATOM 887 O O . CYS B 1 11 ? 4.816 -2.666 -9.133 1 98.81 11 CYS B O 1
ATOM 889 N N . THR B 1 12 ? 3.49 -0.889 -8.875 1 98.19 12 THR B N 1
ATOM 890 C CA . THR B 1 12 ? 3.305 -0.734 -10.312 1 98.19 12 THR B CA 1
ATOM 891 C C . THR B 1 12 ? 3.904 0.583 -10.797 1 98.19 12 THR B C 1
ATOM 893 O O . THR B 1 12 ? 3.674 0.995 -11.938 1 98.19 12 THR B O 1
ATOM 896 N N . SER B 1 13 ? 4.562 1.233 -9.852 1 96.75 13 SER B N 1
ATOM 897 C CA . SER B 1 13 ? 5.328 2.445 -10.133 1 96.75 13 SER B CA 1
ATOM 898 C C . SER B 1 13 ? 4.441 3.537 -10.719 1 96.75 13 SER B C 1
ATOM 900 O O . SER B 1 13 ? 4.805 4.172 -11.711 1 96.75 13 SER B O 1
ATOM 902 N N . CYS B 1 14 ? 3.209 3.646 -10.164 1 95.62 14 CYS B N 1
ATOM 903 C CA . CYS B 1 14 ? 2.375 4.789 -10.516 1 95.62 14 CYS B CA 1
ATOM 904 C C . CYS B 1 14 ? 2.871 6.055 -9.828 1 95.62 14 CYS B C 1
ATOM 906 O O . CYS B 1 14 ? 2.75 6.195 -8.609 1 95.62 14 CYS B O 1
ATOM 908 N N . ARG B 1 15 ? 3.35 6.996 -10.562 1 94.31 15 ARG B N 1
ATOM 909 C CA . ARG B 1 15 ? 3.908 8.219 -10 1 94.31 15 ARG B CA 1
ATOM 910 C C . ARG B 1 15 ? 2.803 9.18 -9.57 1 94.31 15 ARG B C 1
ATOM 912 O O . ARG B 1 15 ? 1.652 9.039 -9.992 1 94.31 15 ARG B O 1
ATOM 919 N N . LEU B 1 16 ? 3.121 10.148 -8.828 1 93.75 16 LEU B N 1
ATOM 920 C CA . LEU B 1 16 ? 2.146 11.086 -8.289 1 93.75 16 LEU B CA 1
ATOM 921 C C . LEU B 1 16 ? 1.551 11.953 -9.391 1 93.75 16 LEU B C 1
ATOM 923 O O . LEU B 1 16 ? 0.436 12.461 -9.258 1 93.75 16 LEU B O 1
ATOM 927 N N . ASN B 1 17 ? 2.297 12.039 -10.477 1 90.5 17 ASN B N 1
ATOM 928 C CA . ASN B 1 17 ? 1.794 12.844 -11.594 1 90.5 17 ASN B CA 1
ATOM 929 C C . ASN B 1 17 ? 0.884 12.023 -12.5 1 90.5 17 ASN B C 1
ATOM 931 O O . ASN B 1 17 ? 0.447 12.508 -13.547 1 90.5 17 ASN B O 1
ATOM 935 N N . GLY B 1 18 ? 0.653 10.797 -12.094 1 87.75 18 GLY B N 1
ATOM 936 C CA . GLY B 1 18 ? -0.292 9.953 -12.805 1 87.75 18 GLY B CA 1
ATOM 937 C C . GLY B 1 18 ? 0.365 9.062 -13.844 1 87.75 18 GLY B C 1
ATOM 938 O O . GLY B 1 18 ? -0.295 8.219 -14.453 1 87.75 18 GLY B O 1
ATOM 939 N N . LYS B 1 19 ? 1.64 9.336 -14.109 1 92.25 19 LYS B N 1
ATOM 940 C CA . LYS B 1 19 ? 2.32 8.492 -15.094 1 92.25 19 LYS B CA 1
ATOM 941 C C . LYS B 1 19 ? 2.721 7.156 -14.484 1 92.25 19 LYS B C 1
ATOM 943 O O . LYS B 1 19 ? 3.229 7.105 -13.359 1 92.25 19 LYS B O 1
ATOM 948 N N . GLN B 1 20 ? 2.354 6.102 -15.156 1 93.81 20 GLN B N 1
ATOM 949 C CA . GLN B 1 20 ? 2.803 4.766 -14.781 1 93.81 20 GLN B CA 1
ATOM 950 C C . GLN B 1 20 ? 4.008 4.336 -15.617 1 93.81 20 GLN B C 1
ATOM 952 O O . GLN B 1 20 ? 3.91 4.215 -16.844 1 93.81 20 GLN B O 1
ATOM 957 N N . GLN B 1 21 ? 5.113 4.203 -14.938 1 94.38 21 GLN B N 1
ATOM 958 C CA . GLN B 1 21 ? 6.383 3.91 -15.594 1 94.38 21 GLN B CA 1
ATOM 959 C C . GLN B 1 21 ? 7.395 3.33 -14.609 1 94.38 21 GLN B C 1
ATOM 961 O O . GLN B 1 21 ? 7.137 3.277 -13.406 1 94.38 21 GLN B O 1
ATOM 966 N N . GLY B 1 22 ? 8.5 2.805 -15.117 1 95.38 22 GLY B N 1
ATOM 967 C CA . GLY B 1 22 ? 9.555 2.307 -14.25 1 95.38 22 GLY B CA 1
ATOM 968 C C . GLY B 1 22 ? 9.773 0.811 -14.375 1 95.38 22 GLY B C 1
ATOM 969 O O . GLY B 1 22 ? 9.094 0.141 -15.148 1 95.38 22 GLY B O 1
ATOM 970 N N . PHE B 1 23 ? 10.742 0.451 -13.547 1 98.31 23 PHE B N 1
ATOM 971 C CA . PHE B 1 23 ? 11.242 -0.915 -13.672 1 98.31 23 PHE B CA 1
ATOM 972 C C . PHE B 1 23 ? 10.141 -1.922 -13.367 1 98.31 23 PHE B C 1
ATOM 974 O O . PHE B 1 23 ? 9.867 -2.811 -14.18 1 98.31 23 PHE B O 1
ATOM 981 N N . CYS B 1 24 ? 9.438 -1.782 -12.234 1 98.5 24 CYS B N 1
ATOM 982 C CA . CYS B 1 24 ? 8.398 -2.742 -11.867 1 98.5 24 CYS B CA 1
ATOM 983 C C . CYS B 1 24 ? 7.309 -2.795 -12.93 1 98.5 24 CYS B C 1
ATOM 985 O O . CYS B 1 24 ? 6.867 -3.879 -13.32 1 98.5 24 CYS B O 1
ATOM 987 N N . TYR B 1 25 ? 6.902 -1.6 -13.375 1 98 25 TYR B N 1
ATOM 988 C CA . TYR B 1 25 ? 5.891 -1.548 -14.43 1 98 25 TYR B CA 1
ATOM 989 C C . TYR B 1 25 ? 6.359 -2.285 -15.68 1 98 25 TYR B C 1
ATOM 991 O O . TYR B 1 25 ? 5.602 -3.057 -16.266 1 98 25 TYR B O 1
ATOM 999 N N . SER B 1 26 ? 7.637 -2.047 -16.109 1 98.06 26 SER B N 1
ATOM 1000 C CA . SER B 1 26 ? 8.188 -2.658 -17.312 1 98.06 26 SER B CA 1
ATOM 1001 C C . SER B 1 26 ? 8.312 -4.172 -17.156 1 98.06 26 SER B C 1
ATOM 1003 O O . SER B 1 26 ? 8.461 -4.891 -18.156 1 98.06 26 SER B O 1
ATOM 1005 N N . LYS B 1 27 ? 8.273 -4.645 -15.906 1 98.31 27 LYS B N 1
ATOM 1006 C CA . LYS B 1 27 ? 8.398 -6.07 -15.625 1 98.31 27 LYS B CA 1
ATOM 1007 C C . LYS B 1 27 ? 7.039 -6.688 -15.305 1 98.31 27 LYS B C 1
ATOM 1009 O O . LYS B 1 27 ? 6.941 -7.586 -14.469 1 98.31 27 LYS B O 1
ATOM 1014 N N . ASN B 1 28 ? 5.922 -6.16 -15.883 1 98 28 ASN B N 1
ATOM 1015 C CA . ASN B 1 28 ? 4.578 -6.734 -15.906 1 98 28 ASN B CA 1
ATOM 1016 C C . ASN B 1 28 ? 3.959 -6.77 -14.516 1 98 28 ASN B C 1
ATOM 1018 O O . ASN B 1 28 ? 3.311 -7.75 -14.141 1 98 28 ASN B O 1
ATOM 1022 N N . SER B 1 29 ? 4.266 -5.746 -13.773 1 98.56 29 SER B N 1
ATOM 1023 C CA . SER B 1 29 ? 3.736 -5.707 -12.414 1 98.56 29 SER B CA 1
ATOM 1024 C C . SER B 1 29 ? 2.215 -5.613 -12.414 1 98.56 29 SER B C 1
ATOM 1026 O O . SER B 1 29 ? 1.559 -6.086 -11.484 1 98.56 29 SER B O 1
ATOM 1028 N N . VAL B 1 30 ? 1.598 -5 -13.43 1 98.44 30 VAL B N 1
ATOM 1029 C CA . VAL B 1 30 ? 0.143 -4.941 -13.539 1 98.44 30 VAL B CA 1
ATOM 1030 C C . VAL B 1 30 ? -0.43 -6.352 -13.617 1 98.44 30 VAL B C 1
ATOM 1032 O O . VAL B 1 30 ? -1.428 -6.664 -12.961 1 98.44 30 VAL B O 1
ATOM 1035 N N . GLU B 1 31 ? 0.22 -7.191 -14.359 1 98.81 31 GLU B N 1
ATOM 1036 C CA . GLU B 1 31 ? -0.191 -8.586 -14.453 1 98.81 31 GLU B CA 1
ATOM 1037 C C . GLU B 1 31 ? -0.111 -9.273 -13.094 1 98.81 31 GLU B C 1
ATOM 1039 O O . GLU B 1 31 ? -0.941 -10.133 -12.773 1 98.81 31 GLU B O 1
ATOM 1044 N N . ILE B 1 32 ? 0.887 -8.969 -12.281 1 98.94 32 ILE B N 1
ATOM 1045 C CA . ILE B 1 32 ? 1.043 -9.531 -10.945 1 98.94 32 ILE B CA 1
ATOM 1046 C C . ILE B 1 32 ? -0.168 -9.164 -10.086 1 98.94 32 ILE B C 1
ATOM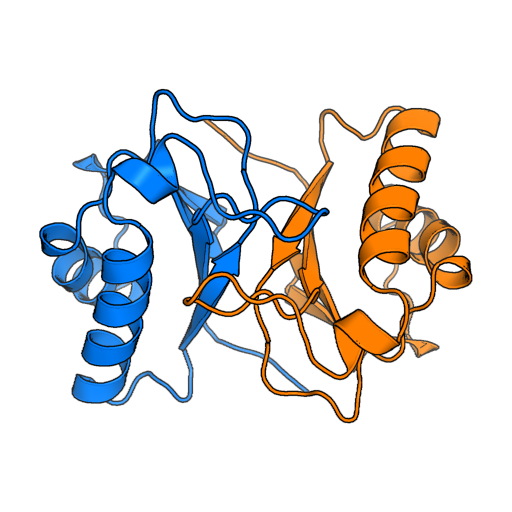 1048 O O . ILE B 1 32 ? -0.733 -10.023 -9.406 1 98.94 32 ILE B O 1
ATOM 1052 N N . VAL B 1 33 ? -0.642 -7.906 -10.148 1 98.88 33 VAL B N 1
ATOM 1053 C CA . VAL B 1 33 ? -1.819 -7.473 -9.406 1 98.88 33 VAL B CA 1
ATOM 1054 C C . VAL B 1 33 ? -3.035 -8.289 -9.836 1 98.88 33 VAL B C 1
ATOM 1056 O O . VAL B 1 33 ? -3.75 -8.844 -8.992 1 98.88 33 VAL B O 1
ATOM 1059 N N . GLU B 1 34 ? -3.234 -8.359 -11.164 1 98.81 34 GLU B N 1
ATOM 1060 C CA . GLU B 1 34 ? -4.383 -9.07 -11.711 1 98.81 34 GLU B CA 1
ATOM 1061 C C . GLU B 1 34 ? -4.359 -10.547 -11.312 1 98.81 34 GLU B C 1
ATOM 1063 O O . GLU B 1 34 ? -5.398 -11.125 -10.992 1 98.81 34 GLU B O 1
ATOM 1068 N N . THR B 1 35 ? -3.176 -11.102 -11.328 1 98.94 35 THR B N 1
ATOM 1069 C CA . THR B 1 35 ? -3.037 -12.508 -10.969 1 98.94 35 THR B CA 1
ATOM 1070 C C . THR B 1 35 ? -3.373 -12.719 -9.492 1 98.94 35 THR B C 1
ATOM 1072 O O . THR B 1 35 ? -4.016 -13.711 -9.133 1 98.94 35 THR B O 1
ATOM 1075 N N . PHE B 1 36 ? -2.877 -11.844 -8.594 1 98.94 36 PHE B N 1
ATOM 1076 C CA . PHE B 1 36 ? -3.279 -11.922 -7.191 1 98.94 36 PHE B CA 1
ATOM 1077 C C . PHE B 1 36 ? -4.797 -11.883 -7.062 1 98.94 36 PHE B C 1
ATOM 1079 O O . PHE B 1 36 ? -5.383 -12.688 -6.34 1 98.94 36 PHE B O 1
ATOM 1086 N N . MET B 1 37 ? -5.477 -10.883 -7.773 1 98.75 37 MET B N 1
ATOM 1087 C CA . MET B 1 37 ? -6.93 -10.742 -7.691 1 98.75 37 MET B CA 1
ATOM 1088 C C . MET B 1 37 ? -7.621 -12.039 -8.117 1 98.75 37 MET B C 1
ATOM 1090 O O . MET B 1 37 ? -8.547 -12.5 -7.441 1 98.75 37 MET B O 1
ATOM 1094 N N . GLU B 1 38 ? -7.164 -12.594 -9.18 1 98.75 38 GLU B N 1
ATOM 1095 C CA . GLU B 1 38 ? -7.742 -13.828 -9.688 1 98.75 38 GLU B CA 1
ATOM 1096 C C . GLU B 1 38 ? -7.555 -14.977 -8.703 1 98.75 38 GLU B C 1
ATOM 1098 O O . GLU B 1 38 ? -8.492 -15.734 -8.43 1 98.75 38 GLU B O 1
ATOM 1103 N N . GLU B 1 39 ? -6.332 -15.148 -8.172 1 98.81 39 GLU B N 1
ATOM 1104 C CA . GLU B 1 39 ? -6.02 -16.219 -7.238 1 98.81 39 GLU B CA 1
ATOM 1105 C C . GLU B 1 39 ? -6.848 -16.094 -5.961 1 98.81 39 GLU B C 1
ATOM 1107 O O . GLU B 1 39 ? -7.402 -17.078 -5.473 1 98.81 39 GLU B O 1
ATOM 1112 N N . LEU B 1 40 ? -6.926 -14.883 -5.406 1 98.81 40 LEU B N 1
ATOM 1113 C CA . LEU B 1 40 ? -7.688 -14.672 -4.18 1 98.81 40 LEU B CA 1
ATOM 1114 C C . LEU B 1 40 ? -9.164 -14.961 -4.402 1 98.81 40 LEU B C 1
ATOM 1116 O O . LEU B 1 40 ? -9.82 -15.562 -3.543 1 98.81 40 LEU B O 1
ATOM 1120 N N . ASP B 1 41 ? -9.664 -14.531 -5.57 1 98.62 41 ASP B N 1
ATOM 1121 C CA . ASP B 1 41 ? -11.062 -14.781 -5.906 1 98.62 41 ASP B CA 1
ATOM 1122 C C . ASP B 1 41 ? -11.328 -16.281 -6.047 1 98.62 41 ASP B C 1
ATOM 1124 O O . ASP B 1 41 ? -12.305 -16.797 -5.488 1 98.62 41 ASP B O 1
ATOM 1128 N N . SER B 1 42 ? -10.445 -16.953 -6.762 1 98.56 42 SER B N 1
ATOM 1129 C CA . SER B 1 42 ? -10.633 -18.391 -7.027 1 98.56 42 SER B CA 1
ATOM 1130 C C . SER B 1 42 ? -10.562 -19.203 -5.738 1 98.56 42 SER B C 1
ATOM 1132 O O . SER B 1 42 ? -11.117 -20.297 -5.664 1 98.56 42 SER B O 1
ATOM 1134 N N . ARG B 1 43 ? -9.945 -18.672 -4.723 1 98.38 43 ARG B N 1
ATOM 1135 C CA . ARG B 1 43 ? -9.758 -19.375 -3.455 1 98.38 43 ARG B CA 1
ATOM 1136 C C . ARG B 1 43 ? -10.727 -18.844 -2.396 1 98.38 43 ARG B C 1
ATOM 1138 O O . ARG B 1 43 ? -10.625 -19.203 -1.222 1 98.38 43 ARG B O 1
ATOM 1145 N N . ASP B 1 44 ? -11.664 -17.875 -2.771 1 98.38 44 ASP B N 1
ATOM 1146 C CA . ASP B 1 44 ? -12.664 -17.266 -1.899 1 98.38 44 ASP B CA 1
ATOM 1147 C C . ASP B 1 44 ? -12 -16.531 -0.74 1 98.38 44 ASP B C 1
ATOM 1149 O O . ASP B 1 44 ? -12.422 -16.656 0.41 1 98.38 44 ASP B O 1
ATOM 1153 N N . LEU B 1 45 ? -10.891 -15.836 -1.077 1 98.44 45 LEU B N 1
ATOM 1154 C CA . LEU B 1 45 ? -10.133 -15.109 -0.062 1 98.44 45 LEU B CA 1
ATOM 1155 C C . LEU B 1 45 ? -10.336 -13.609 -0.202 1 98.44 45 LEU B C 1
ATOM 1157 O O . LEU B 1 45 ? -9.836 -12.828 0.613 1 98.44 45 LEU B O 1
ATOM 1161 N N . SER B 1 46 ? -11.164 -13.203 -1.154 1 97.38 46 SER B N 1
ATOM 1162 C CA . SER B 1 46 ? -11.281 -11.789 -1.491 1 97.38 46 SER B CA 1
ATOM 1163 C C . SER B 1 46 ? -11.969 -11.008 -0.375 1 97.38 46 SER B C 1
ATOM 1165 O O . SER B 1 46 ? -11.898 -9.781 -0.333 1 97.38 46 SER B O 1
ATOM 1167 N N . SER B 1 47 ? -12.617 -11.711 0.538 1 96.5 47 SER B N 1
ATOM 1168 C CA . SER B 1 47 ? -13.297 -11.047 1.643 1 96.5 47 SER B CA 1
ATOM 1169 C C . SER B 1 47 ? -12.328 -10.75 2.785 1 96.5 47 SER B C 1
ATOM 1171 O O . SER B 1 47 ? -12.617 -9.914 3.645 1 96.5 47 SER B O 1
ATOM 1173 N N . GLU B 1 48 ? -11.148 -11.414 2.785 1 97.44 48 GLU B N 1
ATOM 1174 C CA . GLU B 1 48 ? -10.25 -11.289 3.932 1 97.44 48 GLU B CA 1
ATOM 1175 C C . GLU B 1 48 ? -8.906 -10.695 3.518 1 97.44 48 GLU B C 1
ATOM 1177 O O . GLU B 1 48 ? -8.125 -10.258 4.367 1 97.44 48 GLU B O 1
ATOM 1182 N N . VAL B 1 49 ? -8.633 -10.781 2.213 1 98.75 49 VAL B N 1
ATOM 1183 C CA . VAL B 1 49 ? -7.344 -10.328 1.704 1 98.75 49 VAL B CA 1
ATOM 1184 C C . VAL B 1 49 ? -7.551 -9.242 0.651 1 98.75 49 VAL B C 1
ATOM 1186 O O . VAL B 1 49 ? -8.359 -9.406 -0.27 1 98.75 49 VAL B O 1
ATOM 1189 N N . MET B 1 50 ? -6.926 -8.133 0.763 1 98.5 50 MET B N 1
ATOM 1190 C CA . MET B 1 50 ? -6.98 -7.023 -0.187 1 98.5 50 MET B CA 1
ATOM 1191 C C . MET B 1 50 ? -5.672 -6.898 -0.957 1 98.5 50 MET B C 1
ATOM 1193 O O . MET B 1 50 ? -4.594 -7.098 -0.393 1 98.5 50 MET B O 1
ATOM 1197 N N . VAL B 1 51 ? -5.766 -6.586 -2.227 1 98.81 51 VAL B N 1
ATOM 1198 C CA . VAL B 1 51 ? -4.594 -6.348 -3.061 1 98.81 51 VAL B CA 1
ATOM 1199 C C . VAL B 1 51 ? -4.715 -4.988 -3.75 1 98.81 51 VAL B C 1
ATOM 1201 O O . VAL B 1 51 ? -5.762 -4.664 -4.312 1 98.81 51 VAL B O 1
ATOM 1204 N N . ASN B 1 52 ? -3.701 -4.191 -3.695 1 98.62 52 ASN B N 1
ATOM 1205 C CA . ASN B 1 52 ? -3.684 -2.885 -4.344 1 98.62 52 ASN B CA 1
ATOM 1206 C C . ASN B 1 52 ? -2.35 -2.617 -5.035 1 98.62 52 ASN B C 1
ATOM 1208 O O . ASN B 1 52 ? -1.3 -3.047 -4.555 1 98.62 52 ASN B O 1
ATOM 1212 N N . ASN B 1 53 ? -2.412 -1.945 -6.164 1 98.62 53 ASN B N 1
ATOM 1213 C CA . ASN B 1 53 ? -1.203 -1.398 -6.77 1 98.62 53 ASN B CA 1
ATOM 1214 C C . ASN B 1 53 ? -0.726 -0.148 -6.039 1 98.62 53 ASN B C 1
ATOM 1216 O O . ASN B 1 53 ? -1.527 0.57 -5.438 1 98.62 53 ASN B O 1
ATOM 1220 N N . THR B 1 54 ? 0.524 0.069 -6.109 1 98.5 54 THR B N 1
ATOM 1221 C CA . THR B 1 54 ? 1.104 1.229 -5.438 1 98.5 54 THR B CA 1
ATOM 1222 C C . THR B 1 54 ? 2.043 1.981 -6.375 1 98.5 54 THR B C 1
ATOM 1224 O O . THR B 1 54 ? 2.398 1.479 -7.445 1 98.5 54 THR B O 1
ATOM 1227 N N . GLY B 1 55 ? 2.4 3.188 -5.898 1 97.88 55 GLY B N 1
ATOM 1228 C CA . GLY B 1 55 ? 3.543 3.891 -6.46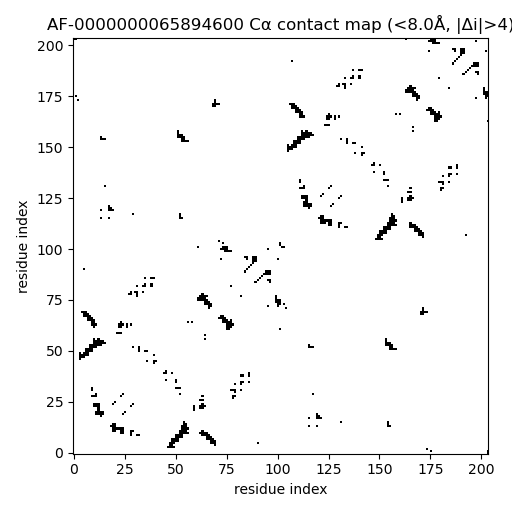1 1 97.88 55 GLY B CA 1
ATOM 1229 C C . GLY B 1 55 ? 4.871 3.242 -6.117 1 97.88 55 GLY B C 1
ATOM 1230 O O . GLY B 1 55 ? 4.906 2.191 -5.473 1 97.88 55 GLY B O 1
ATOM 1231 N N . CYS B 1 56 ? 5.883 3.881 -6.539 1 97.81 56 CYS B N 1
ATOM 1232 C CA . CYS B 1 56 ? 7.238 3.342 -6.516 1 97.81 56 CYS B CA 1
ATOM 1233 C C . CYS B 1 56 ? 7.758 3.232 -5.09 1 97.81 56 CYS B C 1
ATOM 1235 O O . CYS B 1 56 ? 7.645 4.18 -4.309 1 97.81 56 CYS B O 1
ATOM 1237 N N . PHE B 1 57 ? 8.375 2.109 -4.742 1 97.25 57 PHE B N 1
ATOM 1238 C CA . PHE B 1 57 ? 8.977 1.911 -3.426 1 97.25 57 PHE B CA 1
ATOM 1239 C C . PHE B 1 57 ? 10.43 2.367 -3.422 1 97.25 57 PHE B C 1
ATOM 1241 O O . PHE B 1 57 ? 11.039 2.492 -2.359 1 97.25 57 PHE B O 1
ATOM 1248 N N . GLY B 1 58 ? 10.977 2.6 -4.574 1 96 58 GLY B N 1
ATOM 1249 C CA . GLY B 1 58 ? 12.336 3.107 -4.672 1 96 58 GLY B CA 1
ATOM 1250 C C . GLY B 1 58 ? 13.383 2.018 -4.613 1 96 58 GLY B C 1
ATOM 1251 O O . GLY B 1 58 ? 14.531 2.275 -4.246 1 96 58 GLY B O 1
ATOM 1252 N N . ILE B 1 59 ? 13.008 0.768 -4.875 1 96.31 59 ILE B N 1
ATOM 1253 C CA . ILE B 1 59 ? 13.984 -0.32 -4.824 1 96.31 59 ILE B CA 1
ATOM 1254 C C . ILE B 1 59 ? 13.891 -1.146 -6.105 1 96.31 59 ILE B C 1
ATOM 1256 O O . ILE B 1 59 ? 13.766 -2.371 -6.055 1 96.31 59 ILE B O 1
ATOM 1260 N N . CYS B 1 60 ? 14.117 -0.53 -7.172 1 97.31 60 CYS B N 1
ATOM 1261 C CA . CYS B 1 60 ? 13.914 -1.056 -8.516 1 97.31 60 CYS B CA 1
ATOM 1262 C C . CYS B 1 60 ? 14.805 -2.266 -8.766 1 97.31 60 CYS B C 1
ATOM 1264 O O . CYS B 1 60 ? 14.422 -3.188 -9.492 1 97.31 60 CYS B O 1
ATOM 1266 N N . SER B 1 61 ? 15.969 -2.279 -8.188 1 97.12 61 SER B N 1
ATOM 1267 C CA . SER B 1 61 ? 16.922 -3.352 -8.438 1 97.12 61 SER B CA 1
ATOM 1268 C C . SER B 1 61 ? 16.391 -4.699 -7.969 1 97.12 61 SER B C 1
ATOM 1270 O O . SER B 1 61 ? 16.859 -5.75 -8.398 1 97.12 61 SER B O 1
ATOM 1272 N N . GLN B 1 62 ? 15.391 -4.641 -7.152 1 98 62 GLN B N 1
ATOM 1273 C CA . GLN B 1 62 ? 14.797 -5.867 -6.637 1 98 62 GLN B CA 1
ATOM 1274 C C . GLN B 1 62 ? 13.367 -6.043 -7.156 1 98 62 GLN B C 1
ATOM 1276 O O . GLN B 1 62 ? 12.648 -6.934 -6.711 1 98 62 GLN B O 1
ATOM 1281 N N . GLY B 1 63 ? 12.922 -5.211 -8.086 1 98.25 63 GLY B N 1
ATOM 1282 C CA . GLY B 1 63 ? 11.555 -5.262 -8.57 1 98.25 63 GLY B CA 1
ATOM 1283 C C . GLY B 1 63 ? 11.289 -6.434 -9.5 1 98.25 63 GLY B C 1
ATOM 1284 O O . GLY B 1 63 ? 12.227 -7.043 -10.023 1 98.25 63 GLY B O 1
ATOM 1285 N N . PRO B 1 64 ? 9.953 -6.582 -9.648 1 98.81 64 PRO B N 1
ATOM 1286 C CA . PRO B 1 64 ? 8.75 -6.016 -9.039 1 98.81 64 PRO B CA 1
ATOM 1287 C C . PRO B 1 64 ? 8.633 -6.344 -7.551 1 98.81 64 PRO B C 1
ATOM 1289 O O . PRO B 1 64 ? 9.023 -7.434 -7.125 1 98.81 64 PRO B O 1
ATOM 1292 N N . ILE B 1 65 ? 8.172 -5.492 -6.773 1 98.88 65 ILE B N 1
ATOM 1293 C CA . ILE B 1 65 ? 8.094 -5.598 -5.32 1 98.88 65 ILE B CA 1
ATOM 1294 C C . ILE B 1 65 ? 6.652 -5.875 -4.898 1 98.88 65 ILE B C 1
ATOM 1296 O O . ILE B 1 65 ? 5.715 -5.27 -5.43 1 98.88 65 ILE B O 1
ATOM 1300 N N . VAL B 1 66 ? 6.426 -6.758 -3.996 1 98.94 66 VAL B N 1
ATOM 1301 C CA . VAL B 1 66 ? 5.16 -7.027 -3.316 1 98.94 66 VAL B CA 1
ATOM 1302 C C . VAL B 1 66 ? 5.359 -6.941 -1.805 1 98.94 66 VAL B C 1
ATOM 1304 O O . VAL B 1 66 ? 6.324 -7.492 -1.267 1 98.94 66 VAL B O 1
ATOM 1307 N N . VAL B 1 67 ? 4.562 -6.281 -1.173 1 98.88 67 VAL B N 1
ATOM 1308 C CA . VAL B 1 67 ? 4.625 -6.184 0.281 1 98.88 67 VAL B CA 1
ATOM 1309 C C . VAL B 1 67 ? 3.324 -6.707 0.89 1 98.88 67 VAL B C 1
ATOM 1311 O O . VAL B 1 67 ? 2.236 -6.43 0.381 1 98.88 67 VAL B O 1
ATOM 1314 N N . VAL B 1 68 ? 3.447 -7.473 1.96 1 98.94 68 VAL B N 1
ATOM 1315 C CA . VAL B 1 68 ? 2.281 -8.039 2.629 1 98.94 68 VAL B CA 1
ATOM 1316 C C . VAL B 1 68 ? 2.229 -7.555 4.074 1 98.94 68 VAL B C 1
ATOM 1318 O O . VAL B 1 68 ? 3.176 -7.754 4.84 1 98.94 68 VAL B O 1
ATOM 1321 N N . TYR B 1 69 ? 1.234 -6.961 4.375 1 98.56 69 TYR B N 1
ATOM 1322 C CA . TYR B 1 69 ? 0.94 -6.555 5.742 1 98.56 69 TYR B CA 1
ATOM 1323 C C . TYR B 1 69 ? -0.131 -7.449 6.359 1 98.56 69 TYR B C 1
ATOM 1325 O O . TYR B 1 69 ? -0.959 -8.016 5.645 1 98.56 69 TYR B O 1
ATOM 1333 N N . PRO B 1 70 ? -0.18 -7.699 7.656 1 98 70 PRO B N 1
ATOM 1334 C CA . PRO B 1 70 ? 0.47 -6.848 8.656 1 98 70 PRO B CA 1
ATOM 1335 C C . PRO B 1 70 ? 1.884 -7.312 8.992 1 98 70 PRO B C 1
ATOM 1337 O O . PRO B 1 70 ? 2.615 -6.613 9.703 1 98 70 PRO B O 1
ATOM 1340 N N . GLU B 1 71 ? 2.33 -8.352 8.469 1 97.44 71 GLU B N 1
ATOM 1341 C CA . GLU B 1 71 ? 3.607 -8.914 8.898 1 97.44 71 GLU B CA 1
ATOM 1342 C C . GLU B 1 71 ? 4.777 -8.062 8.406 1 97.44 71 GLU B C 1
ATOM 1344 O O . GLU B 1 71 ? 5.887 -8.164 8.938 1 97.44 71 GLU B O 1
ATOM 1349 N N . GLY B 1 72 ? 4.504 -7.289 7.348 1 98.38 72 GLY B N 1
ATOM 1350 C CA . GLY B 1 72 ? 5.574 -6.477 6.785 1 98.38 72 GLY B CA 1
ATOM 1351 C C . GLY B 1 72 ? 6.594 -7.289 6.008 1 98.38 72 GLY B C 1
ATOM 1352 O O . GLY B 1 72 ? 7.797 -7.078 6.148 1 98.38 72 GLY B O 1
ATOM 1353 N N . VAL B 1 73 ? 6.098 -8.227 5.262 1 98.62 73 VAL B N 1
ATOM 1354 C CA . VAL B 1 73 ? 6.969 -9.062 4.438 1 98.62 73 VAL B CA 1
ATOM 1355 C C . VAL B 1 73 ? 7.125 -8.445 3.053 1 98.62 73 VAL B C 1
ATOM 1357 O O . VAL B 1 73 ? 6.133 -8.094 2.406 1 98.62 73 VAL B O 1
ATOM 1360 N N . TRP B 1 74 ? 8.367 -8.305 2.656 1 98.88 74 TRP B N 1
ATOM 1361 C CA . TRP B 1 74 ? 8.695 -7.75 1.346 1 98.88 74 TRP B CA 1
ATOM 1362 C C . TRP B 1 74 ? 9.227 -8.836 0.414 1 98.88 74 TRP B C 1
ATOM 1364 O O . TRP B 1 74 ? 10.164 -9.555 0.759 1 98.88 74 TRP B O 1
ATOM 1374 N N . TYR B 1 75 ? 8.578 -8.953 -0.705 1 98.88 75 TYR B N 1
ATOM 1375 C CA . TYR B 1 75 ? 9.031 -9.852 -1.754 1 98.88 75 TYR B CA 1
ATOM 1376 C C . TYR B 1 75 ? 9.617 -9.078 -2.93 1 98.88 75 TYR B C 1
ATOM 1378 O O . TYR B 1 75 ? 9.07 -8.047 -3.326 1 98.88 75 TYR B O 1
ATOM 1386 N N . GLY B 1 76 ? 10.695 -9.555 -3.471 1 98.81 76 GLY B N 1
ATOM 1387 C CA . GLY B 1 76 ? 11.336 -8.977 -4.641 1 98.81 76 GLY B CA 1
ATOM 1388 C C . GLY B 1 76 ? 11.398 -9.93 -5.82 1 98.81 76 GLY B C 1
ATOM 1389 O O . GLY B 1 76 ? 11.242 -11.141 -5.656 1 98.81 76 GLY B O 1
ATOM 1390 N N . ASN B 1 77 ? 11.555 -9.344 -7.008 1 98.75 77 ASN B N 1
ATOM 1391 C CA . ASN B 1 77 ? 11.656 -10.094 -8.258 1 98.75 77 ASN B CA 1
ATOM 1392 C C . ASN B 1 77 ? 10.453 -11 -8.469 1 98.75 77 ASN B C 1
ATOM 1394 O O . ASN B 1 77 ? 10.586 -12.109 -8.984 1 98.75 77 ASN B O 1
ATOM 1398 N N . VAL B 1 78 ? 9.344 -10.578 -7.996 1 98.94 78 VAL B N 1
ATOM 1399 C CA . VAL B 1 78 ? 8.117 -11.367 -8.086 1 98.94 78 VAL B CA 1
ATOM 1400 C C . VAL B 1 78 ? 7.629 -11.398 -9.539 1 98.94 78 VAL B C 1
ATOM 1402 O O . VAL B 1 78 ? 7.641 -10.375 -10.227 1 98.94 78 VAL B O 1
ATOM 1405 N N . THR B 1 79 ? 7.188 -12.5 -10.039 1 98.88 79 THR B N 1
ATOM 1406 C CA . THR B 1 79 ? 6.492 -12.633 -11.32 1 98.88 79 THR B CA 1
ATOM 1407 C C . THR B 1 79 ? 5.082 -13.188 -11.109 1 98.88 79 THR B C 1
ATOM 1409 O O . THR B 1 79 ? 4.746 -13.641 -10.016 1 98.88 79 THR B O 1
ATOM 1412 N N . ALA B 1 80 ? 4.277 -13.102 -12.141 1 98.88 80 ALA B N 1
ATOM 1413 C CA . ALA B 1 80 ? 2.924 -13.641 -12.062 1 98.88 80 ALA B CA 1
ATOM 1414 C C . ALA B 1 80 ? 2.945 -15.125 -11.695 1 98.88 80 ALA B C 1
ATOM 1416 O O . ALA B 1 80 ? 2.045 -15.609 -11.008 1 98.88 80 ALA B O 1
ATOM 1417 N N . ASP B 1 81 ? 4.031 -15.797 -12.055 1 98.81 81 ASP B N 1
ATOM 1418 C CA . ASP B 1 81 ? 4.152 -17.234 -11.781 1 98.81 81 ASP B CA 1
ATOM 1419 C C . ASP B 1 81 ? 4.363 -17.484 -10.289 1 98.81 81 ASP B C 1
ATOM 1421 O O . ASP B 1 81 ? 4.184 -18.609 -9.82 1 98.81 81 ASP B O 1
ATOM 1425 N N . ASP B 1 82 ? 4.754 -16.516 -9.586 1 98.94 82 ASP B N 1
ATOM 1426 C CA . ASP B 1 82 ? 5.055 -16.672 -8.164 1 98.94 82 ASP B CA 1
ATOM 1427 C C . ASP B 1 82 ? 3.803 -16.469 -7.316 1 98.94 82 ASP B C 1
ATOM 1429 O O . ASP B 1 82 ? 3.791 -16.797 -6.129 1 98.94 82 ASP B O 1
ATOM 1433 N N . VAL B 1 83 ? 2.762 -15.945 -7.852 1 98.94 83 VAL B N 1
ATOM 1434 C CA . VAL B 1 83 ? 1.616 -15.445 -7.098 1 98.94 83 VAL B CA 1
ATOM 1435 C C . VAL B 1 83 ? 0.916 -16.594 -6.391 1 98.94 83 VAL B C 1
ATOM 1437 O O . VAL B 1 83 ? 0.594 -16.5 -5.203 1 98.94 83 VAL B O 1
ATOM 1440 N N . GLU B 1 84 ? 0.681 -17.672 -7.121 1 98.94 84 GLU B N 1
ATOM 1441 C CA . GLU B 1 84 ? 0.008 -18.828 -6.516 1 98.94 84 GLU B CA 1
ATOM 1442 C C . GLU B 1 84 ? 0.743 -19.297 -5.262 1 98.94 84 GLU B 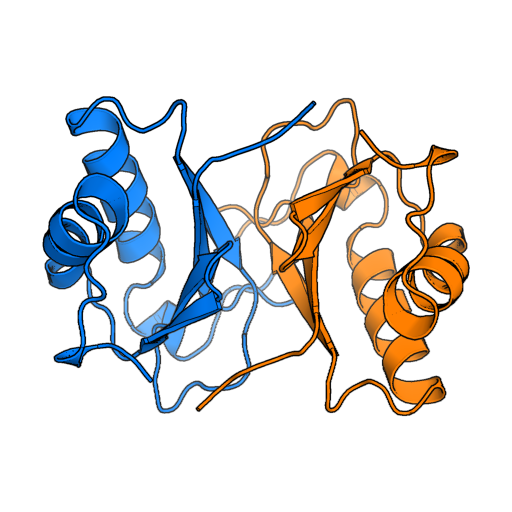C 1
ATOM 1444 O O . GLU B 1 84 ? 0.119 -19.562 -4.234 1 98.94 84 GLU B O 1
ATOM 1449 N N . GLU B 1 85 ? 2.045 -19.375 -5.344 1 98.94 85 GLU B N 1
ATOM 1450 C CA . GLU B 1 85 ? 2.842 -19.812 -4.199 1 98.94 85 GLU B CA 1
ATOM 1451 C C . GLU B 1 85 ? 2.717 -18.828 -3.035 1 98.94 85 GLU B C 1
ATOM 1453 O O . GLU B 1 85 ? 2.58 -19.25 -1.883 1 98.94 85 GLU B O 1
ATOM 1458 N N . ILE B 1 86 ? 2.799 -17.547 -3.271 1 98.94 86 ILE B N 1
ATOM 1459 C CA . ILE B 1 86 ? 2.67 -16.547 -2.217 1 98.94 86 ILE B CA 1
ATOM 1460 C C . ILE B 1 86 ? 1.307 -16.688 -1.54 1 98.94 86 ILE B C 1
ATOM 1462 O O . ILE B 1 86 ? 1.214 -16.672 -0.31 1 98.94 86 ILE B O 1
ATOM 1466 N N . VAL B 1 87 ? 0.253 -16.859 -2.338 1 98.94 87 VAL B N 1
ATOM 1467 C CA . VAL B 1 87 ? -1.091 -16.953 -1.775 1 98.94 87 VAL B CA 1
ATOM 1468 C C . VAL B 1 87 ? -1.218 -18.219 -0.951 1 98.94 87 VAL B C 1
ATOM 1470 O O . VAL B 1 87 ? -1.645 -18.188 0.206 1 98.94 87 VAL B O 1
ATOM 1473 N N . GLU B 1 88 ? -0.797 -19.312 -1.496 1 98.81 88 GLU B N 1
ATOM 1474 C CA . GLU B 1 88 ? -0.928 -20.609 -0.811 1 98.81 88 GLU B CA 1
ATOM 1475 C C . GLU B 1 88 ? -0.041 -20.656 0.43 1 98.81 88 GLU B C 1
ATOM 1477 O O . GLU B 1 88 ? -0.524 -20.922 1.534 1 98.81 88 GLU B O 1
ATOM 1482 N N . SER B 1 89 ? 1.215 -20.406 0.299 1 98.88 89 SER B N 1
ATOM 1483 C CA . SER B 1 89 ? 2.186 -20.578 1.374 1 98.88 89 SER B CA 1
ATOM 1484 C C . SER B 1 89 ? 2.043 -19.484 2.432 1 98.88 89 SER B C 1
ATOM 1486 O O . SER B 1 89 ? 1.921 -19.781 3.621 1 98.88 89 SER B O 1
ATOM 1488 N N . HIS B 1 90 ? 1.982 -18.297 1.988 1 98.88 90 HIS B N 1
ATOM 1489 C CA . HIS B 1 90 ? 2.033 -17.188 2.928 1 98.88 90 HIS B CA 1
ATOM 1490 C C . HIS B 1 90 ? 0.637 -16.797 3.408 1 98.88 90 HIS B C 1
ATOM 1492 O O . HIS B 1 90 ? 0.362 -16.828 4.609 1 98.88 90 HIS B O 1
ATOM 1498 N N . ILE B 1 91 ? -0.253 -16.562 2.523 1 98.81 91 ILE B N 1
ATOM 1499 C CA . ILE B 1 91 ? -1.561 -16.016 2.875 1 98.81 91 ILE B CA 1
ATOM 1500 C C . ILE B 1 91 ? -2.408 -17.094 3.537 1 98.81 91 ILE B C 1
ATOM 1502 O O . ILE B 1 91 ? -3.002 -16.875 4.594 1 98.81 91 ILE B O 1
ATOM 1506 N N . GLU B 1 92 ? -2.436 -18.312 2.949 1 98.69 92 GLU B N 1
ATOM 1507 C CA . GLU B 1 92 ? -3.303 -19.359 3.467 1 98.69 92 GLU B CA 1
ATOM 1508 C C . GLU B 1 92 ? -2.639 -20.109 4.621 1 98.69 92 GLU B C 1
ATOM 1510 O O . GLU B 1 92 ? -3.297 -20.453 5.598 1 98.69 92 GLU B O 1
ATOM 1515 N N . ASN B 1 93 ? -1.263 -20.328 4.516 1 98.62 93 ASN B N 1
ATOM 1516 C CA . ASN B 1 93 ? -0.629 -21.25 5.457 1 98.62 93 ASN B CA 1
ATOM 1517 C C . ASN B 1 93 ? 0.284 -20.516 6.43 1 98.62 93 ASN B C 1
ATOM 1519 O O . ASN B 1 93 ? 0.844 -21.125 7.344 1 98.62 93 ASN B O 1
ATOM 1523 N N . GLY B 1 94 ? 0.494 -19.312 6.211 1 98.56 94 GLY B N 1
ATOM 1524 C CA . GLY B 1 94 ? 1.286 -18.5 7.133 1 98.56 94 GLY B CA 1
ATOM 1525 C C . GLY B 1 94 ? 2.779 -18.719 6.973 1 98.56 94 GLY B C 1
ATOM 1526 O O . GLY B 1 94 ? 3.562 -18.328 7.844 1 98.56 94 GLY B O 1
ATOM 1527 N N . GLU B 1 95 ? 3.178 -19.281 5.844 1 98.81 95 GLU B N 1
ATOM 1528 C CA . GLU B 1 95 ? 4.59 -19.562 5.602 1 98.81 95 GLU B CA 1
ATOM 1529 C C . GLU B 1 95 ? 5.16 -18.641 4.527 1 98.81 95 GLU B C 1
ATOM 1531 O O . GLU B 1 95 ? 4.828 -18.766 3.346 1 98.81 95 GLU B O 1
ATOM 1536 N N . VAL B 1 96 ? 6.043 -17.797 4.902 1 98.75 96 VAL B N 1
ATOM 1537 C CA . VAL B 1 96 ? 6.668 -16.844 4 1 98.75 96 VAL B CA 1
ATOM 1538 C C . VAL B 1 96 ? 7.449 -17.594 2.918 1 98.75 96 VAL B C 1
ATOM 1540 O O . VAL B 1 96 ? 8.102 -18.594 3.195 1 98.75 96 VAL B O 1
ATOM 1543 N N . VAL B 1 97 ? 7.316 -17.094 1.729 1 98.88 97 VAL B N 1
ATOM 1544 C CA . VAL B 1 97 ? 8.102 -17.656 0.63 1 98.88 97 VAL B CA 1
ATOM 1545 C C . VAL B 1 97 ? 9.531 -17.125 0.688 1 98.88 97 VAL B C 1
ATOM 1547 O O . VAL B 1 97 ? 9.836 -16.094 0.087 1 98.88 97 VAL B O 1
ATOM 1550 N N . LYS B 1 98 ? 10.469 -17.781 1.188 1 98.69 98 LYS B N 1
ATOM 1551 C CA . LYS B 1 98 ? 11.797 -17.297 1.555 1 98.69 98 LYS B CA 1
ATOM 1552 C C . LYS B 1 98 ? 12.617 -16.938 0.317 1 98.69 98 LYS B C 1
ATOM 1554 O O . LYS B 1 98 ? 13.375 -15.969 0.328 1 98.69 98 LYS B O 1
ATOM 1559 N N . ARG B 1 99 ? 12.492 -17.625 -0.716 1 98.5 99 ARG B N 1
ATOM 1560 C CA . ARG B 1 99 ? 13.305 -17.406 -1.908 1 98.5 99 ARG B CA 1
ATOM 1561 C C . ARG B 1 99 ? 13.016 -16.031 -2.527 1 98.5 99 ARG B C 1
ATOM 1563 O O . ARG B 1 99 ? 13.805 -15.531 -3.322 1 98.5 99 ARG B O 1
ATOM 1570 N N . LEU B 1 100 ? 11.852 -15.445 -2.17 1 98.81 100 LEU B N 1
ATOM 1571 C CA . LEU B 1 100 ? 11.453 -14.164 -2.74 1 98.81 100 LEU B CA 1
ATOM 1572 C C . LEU B 1 100 ? 11.617 -13.039 -1.723 1 98.81 100 LEU B C 1
ATOM 1574 O O . LEU B 1 100 ? 11.516 -11.867 -2.07 1 98.81 100 LEU B O 1
ATOM 1578 N N . GLN B 1 101 ? 11.852 -13.445 -0.459 1 98.44 101 GLN B N 1
ATOM 1579 C CA . GLN B 1 101 ? 11.867 -12.445 0.602 1 98.44 101 GLN B CA 1
ATOM 1580 C C . GLN B 1 101 ? 13.109 -11.57 0.518 1 98.44 101 GLN B C 1
ATOM 1582 O O . GLN B 1 101 ? 14.219 -12.07 0.343 1 98.44 101 GLN B O 1
ATOM 1587 N N . ILE B 1 102 ? 12.93 -10.344 0.56 1 97.56 102 ILE B N 1
ATOM 1588 C CA . ILE B 1 102 ? 14.062 -9.422 0.48 1 97.56 102 ILE B CA 1
ATOM 1589 C C . ILE B 1 102 ? 14.156 -8.617 1.771 1 97.56 102 ILE B C 1
ATOM 1591 O O . ILE B 1 102 ? 13.164 -8.43 2.475 1 97.56 102 ILE B O 1
#

Nearest PDB structures (foldseek):
  1m2a-assembly1_A  TM=8.897E-01  e=8.354E-13  Aquifex aeolicus
  1f37-assembly1_B  TM=8.923E-01  e=5.524E-12  Aquifex aeolicus
  1m2b-assembly1_B  TM=8.910E-01  e=6.322E-12  Aquifex aeolicus
  1m2d-assembly1_B  TM=8.919E-01  e=8.858E-12  Aquifex aeolicus
  5abr-assembly1_B  TM=8.998E-01  e=2.258E-10  Azotobacter vinelandii

Sequence (204 aa):
MVNPKHHIFVCTSCRLNGKQQGFCYSKNSVEIVETFMEELDSRDLSSEVMVNNTGCFGICSQGPIVVVYPEGVWYGNVTADDVEEIVESHIENGEVVKRLQIMVNPKHHIFVCTSCRLNGKQQGFCYSKNSVEIVETFMEELDSRDLSSEVMVNNTGCFGICSQGPIVVVYPEGVWYGNVTADDVEEIVESHIENGEVVKRLQI

Foldseek 3Di:
DDAAPKEKEWEQAQDPVRDGDALQVVQVSVLLQVLLVVLCVVVVNPVRYHYYYDHDPPCNVFDRWMFMPDVGWIFGPDDSVCNNVCCVQCVVPNHHPVVGTD/DDAAPKEKEWEQAQDPVRDGDALQVVQVSVLLQVLLVVLCVVVVNCVRYHYYYDHDPPCNVFDRWMFMPDVGWIFGPDDSVCNNVCCVQCVVPNHHPVVGTD

Organism: Clostridium pasteurianum (NCBI:txid1501)

pLDDT: mean 97.61, std 2.91, range [76.56, 98.94]

Secondary structure (DSSP, 8-state):
----SEEEEEE--B-TTS-B-SHHHHTTHHHHHHHHHHHHHHTT-TTTEEEEEE---S-GGG-S-EEEETTTEEE-S--HHHHHHIIIIIIIT----GGGB-/----SEEEEEE--B-TTS-B-SHHHHTTHHHHHHHHHHHHHHTT-TTTEEEEEE---S-GGG-S-EEEETTTEEE-S--GGGHHHIIIIIIIT----GGGB-